Protein AF-A0ABD6E1J4-F1 (afdb_monomer)

Radius of gyration: 31.68 Å; Cα contacts (8 Å, |Δi|>4): 151; chains: 1; bounding box: 56×112×84 Å

Foldseek 3Di:
DPDPVVVVVVVVVVVVVVVVVVVVVVVVPPPPVPPPAPAPDSLLRQLLVVLVVQDPDPVVNVVVVVVSNVLSVVVVCCVVCVVPDPPDDPVVSLVVNLVVCVVSVSNVSSVVVVVVCVVVVVVVVVVVVPDDPPPPPDQPDPLLVVLLVLLVVAPADPVVNVVLNVLSVVLSVLVVVLVVLVVQQVVVVPPPDPDPDDPVCVVVRQDPVNSVVSVVVSVVSSVVSVVVSVCRRVAPAPDPLLSVLLVLLVVQPQQDPVNNVVLSVLSNVLRVLVVVLVVLVVVVVVVQVVCVVVVNRPPDDPVNVVSVVVSVVSVVVSVVSSVVSVVVSVVSVPD

Secondary structure (DSSP, 8-state):
---SHHHHHHHHHHHHHHHHHHHHHHHHHS------SSSSSHHHHHHHHHHHHH---HHHHHHHHHHHHHHHHHHHHHHHHTTT-TT--HHHHHHHHHHHHHTTT-HHHHHHHHHHHHHHHHHHHHHHTTS--------SSHHHHHHHHHHHHTT--HHHHHHHHHHHHHHHHHHHHHHHHHHHHHHHHH--------TTGGGTSPPHHHHHHHHHHHHHHHHHHHHHHHHHHH-SSSSHHHHHHHHHHHH-TTS-HHHHHHHHHHHHHHHHHHHHHHHHHHHHHHHHHHHHHTT-TT---HHHHHHHHHHHHHHHHHHHHHHHHHHHHHHTT--

Sequence (335 aa):
MEWSGSYLLILNGLLQVLIQFVFAELSAENVVIESDGPFRMSKINYVWRKAIRHIRDDSHQKRLMKELEKYDEMYRIIKTNEVKNEKLNNEQVDRKLEAVLEKYNLSGAVKAFNEKMKWRSDHDRKIQKEEPEHHSVNFSNPRSQKLWNMLTASSLSADRLRDLSNEIQKYEEKVAEYDAEIVKFNDILQSNRIEKVGESDKKSTPSSSDLKKHFAELEKSYENLYAKVKRAIEGRFQNEKVQKLWEMTMDNQRISPNELKEIEIELRHLDRQLMKLKFHEEERMASNKVLEDMGKSGVYSESMKEFEEENERLRRKMRRLEKSLTSRISVHTEL

InterPro domains:
  IPR009066 Alpha-2-macroglobulin receptor-associated protein, domain 1 [PF06400] (32-108)
  IPR010483 Alpha-2-macroglobulin RAP, C-terminal [PF06401] (190-335)
  IPR036744 RAP domain superfamily [G3DSA:1.20.81.10] (37-112)
  IPR036744 RAP domain superfamily [G3DSA:1.20.81.10] (137-235)
  IPR036744 RAP domain superfamily [G3DSA:1.20.81.10] (236-335)
  IPR036744 RAP domain superfamily [SSF47045] (37-111)
  IPR036744 RAP domain superfamily [SSF47045] (137-231)
  IPR036744 RAP domain superfamily [SSF47045] (235-333)
  IPR038003 Alpha-2-macroglobulin receptor-associated protein [PTHR16560] (34-331)

pLDDT: mean 72.04, std 14.39, range [34.06, 90.62]

Mean predicted aligned error: 21.22 Å

Nearest PDB structures (foldseek):
  8jxi-assembly1_C  TM=6.637E-01  e=8.631E-02  Rattus norvegicus
  2fcw-assembly1_A  TM=7.063E-01  e=1.343E-01  Homo sapiens

Solvent-accessible surface area (backbone atoms only — not comparable to full-atom values): 19452 Å² total; per-residue (Å²): 143,88,76,68,68,65,56,53,55,51,51,50,52,52,49,51,50,47,51,51,47,50,52,53,49,63,57,61,72,52,78,62,78,69,72,86,42,101,46,89,42,70,70,55,30,53,41,49,59,56,43,62,76,71,51,89,50,68,72,59,50,55,52,48,48,60,53,49,51,55,51,43,49,50,54,50,52,42,71,71,35,71,85,76,56,93,83,71,52,70,68,60,54,49,54,54,52,37,60,58,29,46,81,70,77,40,42,70,42,56,53,54,48,50,58,66,43,47,69,52,50,56,56,52,52,56,57,68,70,68,62,84,74,81,66,84,80,77,55,89,49,71,68,52,36,51,55,47,52,54,51,72,73,37,95,65,56,72,70,59,50,50,55,51,48,55,50,45,49,55,49,50,52,52,50,53,52,51,52,53,51,48,51,54,46,49,52,55,70,69,45,89,69,84,64,85,74,51,89,76,52,71,77,74,55,76,47,77,67,51,54,52,49,52,50,54,51,50,51,52,51,47,53,53,47,49,54,48,51,50,46,54,68,73,37,95,41,90,39,72,67,52,37,52,55,48,51,56,47,69,73,32,86,73,62,48,78,65,57,48,51,51,52,50,54,52,45,54,48,51,39,53,52,52,49,54,52,51,51,54,50,52,53,49,52,51,52,49,50,54,31,47,76,67,73,45,67,83,75,71,52,72,70,56,52,54,52,49,53,51,52,52,52,49,52,53,52,50,55,50,52,51,51,52,50,52,52,56,51,45,63,60,67,77,117

Organism: NCBI:txid75299

Structure (mmCIF, N/CA/C/O backbone):
data_AF-A0ABD6E1J4-F1
#
_entry.id   AF-A0ABD6E1J4-F1
#
loop_
_atom_site.group_PDB
_atom_site.id
_atom_site.type_symbol
_atom_site.label_atom_id
_atom_site.label_alt_id
_atom_site.label_comp_id
_atom_site.label_asym_id
_atom_site.label_entity_id
_atom_site.label_seq_id
_atom_site.pdbx_PDB_ins_code
_atom_site.Cartn_x
_atom_site.Cartn_y
_atom_site.Cartn_z
_atom_site.occupancy
_atom_site.B_iso_or_equiv
_atom_site.auth_seq_id
_atom_site.auth_comp_id
_atom_site.auth_asym_id
_atom_site.auth_atom_id
_atom_site.pdbx_PDB_model_num
ATOM 1 N N . MET A 1 1 ? 13.687 66.585 -15.494 1.00 49.97 1 MET A N 1
ATOM 2 C CA . MET A 1 1 ? 12.888 65.379 -15.191 1.00 49.97 1 MET A CA 1
ATOM 3 C C . MET A 1 1 ? 12.717 64.584 -16.482 1.00 49.97 1 MET A C 1
ATOM 5 O O . MET A 1 1 ? 11.672 64.687 -17.093 1.00 49.97 1 MET A O 1
ATOM 9 N N . GLU A 1 2 ? 13.729 63.841 -16.939 1.00 50.91 2 GLU A N 1
ATOM 10 C CA . GLU A 1 2 ? 13.626 63.048 -18.185 1.00 50.91 2 GLU A CA 1
ATOM 11 C C . GLU A 1 2 ? 14.506 61.790 -18.121 1.00 50.91 2 GLU A C 1
ATOM 13 O O . GLU A 1 2 ? 15.411 61.596 -18.919 1.00 50.91 2 GLU A O 1
ATOM 18 N N . TRP A 1 3 ? 14.276 60.930 -17.127 1.00 48.19 3 TRP A N 1
ATOM 19 C CA . TRP A 1 3 ? 14.959 59.627 -17.050 1.00 48.19 3 TRP A CA 1
ATOM 20 C C . TRP A 1 3 ? 14.000 58.472 -16.739 1.00 48.19 3 TRP A C 1
ATOM 22 O O . TRP A 1 3 ? 14.440 57.424 -16.294 1.00 48.19 3 TRP A O 1
ATOM 32 N N . SER A 1 4 ? 12.690 58.627 -16.955 1.00 58.00 4 SER A N 1
ATOM 33 C CA . SER A 1 4 ? 11.708 57.559 -16.686 1.00 58.00 4 SER A CA 1
ATOM 34 C C . SER A 1 4 ? 11.335 56.726 -17.921 1.00 58.00 4 SER A C 1
ATOM 36 O O . SER A 1 4 ? 10.944 55.572 -17.772 1.00 58.00 4 SER A O 1
ATOM 38 N N . GLY A 1 5 ? 11.492 57.258 -19.140 1.00 53.97 5 GLY A N 1
ATOM 39 C CA . GLY A 1 5 ? 11.086 56.566 -20.375 1.00 53.97 5 GLY A CA 1
ATOM 40 C C . GLY A 1 5 ? 12.006 55.410 -20.783 1.00 53.97 5 GLY A C 1
ATOM 41 O O . GLY A 1 5 ? 11.534 54.346 -21.178 1.00 53.97 5 GLY A O 1
ATOM 42 N N . SER A 1 6 ? 13.322 55.580 -20.633 1.00 56.88 6 SER A N 1
ATOM 43 C CA . SER A 1 6 ? 14.309 54.599 -21.107 1.00 56.88 6 SER A CA 1
ATOM 44 C C . SER A 1 6 ? 14.326 53.317 -20.270 1.00 56.88 6 SER A C 1
ATOM 46 O O . SER A 1 6 ? 14.489 52.229 -20.815 1.00 56.88 6 SER A O 1
ATOM 48 N N . TYR A 1 7 ? 14.089 53.417 -18.958 1.00 58.28 7 TYR A N 1
ATOM 49 C CA . TYR A 1 7 ? 14.054 52.246 -18.075 1.00 58.28 7 TYR A CA 1
ATOM 50 C C . TYR A 1 7 ? 12.824 51.372 -18.315 1.00 58.28 7 TYR A C 1
ATOM 52 O O . TYR A 1 7 ? 12.933 50.152 -18.243 1.00 58.28 7 TYR A O 1
ATOM 60 N N . LEU A 1 8 ? 11.681 51.968 -18.669 1.00 57.53 8 LEU A N 1
ATOM 61 C CA . LEU A 1 8 ? 10.466 51.213 -18.985 1.00 57.53 8 LEU A CA 1
ATOM 62 C C . LEU A 1 8 ? 10.601 50.416 -20.288 1.00 57.53 8 LEU A C 1
ATOM 64 O O . LEU A 1 8 ? 10.100 49.298 -20.363 1.00 57.53 8 LEU A O 1
ATOM 68 N N . LEU A 1 9 ? 11.326 50.936 -21.283 1.00 57.88 9 LEU A N 1
ATOM 69 C CA . LEU A 1 9 ? 11.600 50.206 -22.527 1.00 57.88 9 LEU A CA 1
ATOM 70 C C . LEU A 1 9 ? 12.563 49.032 -22.309 1.00 57.88 9 LEU A C 1
ATOM 72 O O . LEU A 1 9 ? 12.353 47.957 -22.868 1.00 57.88 9 LEU A O 1
ATOM 76 N N . ILE A 1 10 ? 13.574 49.206 -21.453 1.00 67.06 10 ILE A N 1
ATOM 77 C CA . ILE A 1 10 ? 14.524 48.138 -21.108 1.00 67.06 10 ILE A CA 1
ATOM 78 C C . ILE A 1 10 ? 13.833 47.046 -20.277 1.00 67.06 10 ILE A C 1
ATOM 80 O O . ILE A 1 10 ? 14.030 45.861 -20.538 1.00 67.06 10 ILE A O 1
ATOM 84 N N . LEU A 1 11 ? 12.970 47.426 -19.328 1.00 65.00 11 LEU A N 1
ATOM 85 C CA . LEU A 1 11 ? 12.180 46.481 -18.534 1.00 65.00 11 LEU A CA 1
ATOM 86 C C . LEU A 1 11 ? 11.169 45.706 -19.385 1.00 65.00 11 LEU A C 1
ATOM 88 O O . LEU A 1 11 ? 11.047 44.501 -19.196 1.00 65.00 11 LEU A O 1
ATOM 92 N N . ASN A 1 12 ? 10.502 46.347 -20.352 1.00 67.94 12 ASN A N 1
ATOM 93 C CA . ASN A 1 12 ? 9.604 45.635 -21.268 1.00 67.94 12 ASN A CA 1
ATOM 94 C C . ASN A 1 12 ? 10.367 44.680 -22.193 1.00 67.94 12 ASN A C 1
ATOM 96 O O . ASN A 1 12 ? 9.925 43.554 -22.398 1.00 67.94 12 ASN A O 1
ATOM 100 N N . GLY A 1 13 ? 11.538 45.085 -22.695 1.00 69.81 13 GLY A N 1
ATOM 101 C CA . GLY A 1 13 ? 12.399 44.207 -23.489 1.00 69.81 13 GLY A CA 1
ATOM 102 C C . GLY A 1 13 ? 12.862 42.978 -22.702 1.00 69.81 13 GLY A C 1
ATOM 103 O O . GLY A 1 13 ? 12.779 41.859 -23.202 1.00 69.81 13 GLY A O 1
ATOM 104 N N . LEU A 1 14 ? 13.271 43.164 -21.443 1.00 67.44 14 LEU A N 1
ATOM 105 C CA . LEU A 1 14 ? 13.666 42.065 -20.557 1.00 67.44 14 LEU A CA 1
ATOM 106 C C . LEU A 1 14 ? 12.486 41.170 -20.172 1.00 67.44 14 LEU A C 1
ATOM 108 O O . LEU A 1 14 ? 12.647 39.954 -20.133 1.00 67.44 14 LEU A O 1
ATOM 112 N N . LEU A 1 15 ? 11.297 41.738 -19.951 1.00 67.62 15 LEU A N 1
ATOM 113 C CA . LEU A 1 15 ? 10.086 40.962 -19.688 1.00 67.62 15 LEU A CA 1
ATOM 114 C C . LEU A 1 15 ? 9.693 40.124 -20.910 1.00 67.62 15 LEU A C 1
ATOM 116 O O . LEU A 1 15 ? 9.293 38.978 -20.766 1.00 67.62 15 LEU A O 1
ATOM 120 N N . GLN A 1 16 ? 9.851 40.661 -22.119 1.00 67.06 16 GLN A N 1
ATOM 121 C CA . GLN A 1 16 ? 9.502 39.964 -23.354 1.00 67.06 16 GLN A CA 1
ATOM 122 C C . GLN A 1 16 ? 10.509 38.858 -23.699 1.00 67.06 16 GLN A C 1
ATOM 124 O O . GLN A 1 16 ? 10.103 37.786 -24.144 1.00 67.06 16 GLN A O 1
ATOM 129 N N . VAL A 1 17 ? 11.797 39.068 -23.403 1.00 68.31 17 VAL A N 1
ATOM 130 C CA . VAL A 1 17 ? 12.827 38.018 -23.471 1.00 68.31 17 VAL A CA 1
ATOM 131 C C . VAL A 1 17 ? 12.588 36.953 -22.404 1.00 68.31 17 VAL A C 1
ATOM 133 O O . VAL A 1 17 ? 12.670 35.775 -22.722 1.00 68.31 17 VAL A O 1
ATOM 136 N N . LEU A 1 18 ? 12.216 37.328 -21.175 1.00 61.81 18 LEU A N 1
ATOM 137 C CA . LEU A 1 18 ? 11.863 36.371 -20.123 1.00 61.81 18 LEU A CA 1
ATOM 138 C C . LEU A 1 18 ? 10.594 35.590 -20.463 1.00 61.81 18 LEU A C 1
ATOM 140 O O . LEU A 1 18 ? 10.559 34.394 -20.229 1.00 61.81 18 LEU A O 1
ATOM 144 N N . ILE A 1 19 ? 9.582 36.209 -21.072 1.00 66.50 19 ILE A N 1
ATOM 145 C CA . ILE A 1 19 ? 8.383 35.500 -21.532 1.00 66.50 19 ILE A CA 1
ATOM 146 C C . ILE A 1 19 ? 8.733 34.546 -22.678 1.00 66.50 19 ILE A C 1
ATOM 148 O O . ILE A 1 19 ? 8.236 33.427 -22.676 1.00 66.50 19 ILE A O 1
ATOM 152 N N . GLN A 1 20 ? 9.608 34.929 -23.617 1.00 55.44 20 GLN A N 1
ATOM 153 C CA . GLN A 1 20 ? 10.090 34.022 -24.669 1.00 55.44 20 GLN A CA 1
ATOM 154 C C . GLN A 1 20 ? 10.967 32.891 -24.119 1.00 55.44 20 GLN A C 1
ATOM 156 O O . GLN A 1 20 ? 10.859 31.766 -24.597 1.00 55.44 20 GLN A O 1
ATOM 161 N N . PHE A 1 21 ? 11.789 33.164 -23.105 1.00 50.22 21 PHE A N 1
ATOM 162 C CA . PHE A 1 21 ? 12.632 32.168 -22.449 1.00 50.22 21 PHE A CA 1
ATOM 163 C C . PHE A 1 21 ? 11.782 31.198 -21.624 1.00 50.22 21 PHE A C 1
ATOM 165 O O . PHE A 1 21 ? 11.916 29.997 -21.782 1.00 50.22 21 PHE A O 1
ATOM 172 N N . VAL A 1 22 ? 10.802 31.699 -20.868 1.00 55.53 22 VAL A N 1
ATOM 173 C CA . VAL A 1 22 ? 9.833 30.890 -20.116 1.00 55.53 22 VAL A CA 1
ATOM 174 C C . VAL A 1 22 ? 8.918 30.103 -21.061 1.00 55.53 22 VAL A C 1
ATOM 176 O O . VAL A 1 22 ? 8.622 28.954 -20.765 1.00 55.53 22 VAL A O 1
ATOM 179 N N . PHE A 1 23 ? 8.521 30.637 -22.226 1.00 49.53 23 PHE A N 1
ATOM 180 C CA . PHE A 1 23 ? 7.807 29.850 -23.246 1.00 49.53 23 PHE A CA 1
ATOM 181 C C . PHE A 1 23 ? 8.698 28.772 -23.880 1.00 49.53 23 PHE A C 1
ATOM 183 O O . PHE A 1 23 ? 8.217 27.669 -24.129 1.00 49.53 23 PHE A O 1
ATOM 190 N N . ALA A 1 24 ? 9.983 29.057 -24.112 1.00 42.22 24 ALA A N 1
ATOM 191 C CA . ALA A 1 24 ? 10.947 28.075 -24.606 1.00 42.22 24 ALA A CA 1
ATOM 192 C C . ALA A 1 24 ? 11.243 26.985 -23.557 1.00 42.22 24 ALA A C 1
ATOM 194 O O . ALA A 1 24 ? 11.374 25.815 -23.908 1.00 42.22 24 ALA A O 1
ATOM 195 N N . GLU A 1 25 ? 11.255 27.331 -22.271 1.00 40.84 25 GLU A N 1
ATOM 196 C CA . GLU A 1 25 ? 11.587 26.426 -21.167 1.00 40.84 25 GLU A CA 1
ATOM 197 C C . GLU A 1 25 ? 10.365 25.605 -20.701 1.00 40.84 25 GLU A C 1
ATOM 199 O O . GLU A 1 25 ? 10.483 24.398 -20.505 1.00 40.84 25 GLU A O 1
ATOM 204 N N . LEU A 1 26 ? 9.146 26.171 -20.713 1.00 40.31 26 LEU A N 1
ATOM 205 C CA . LEU A 1 26 ? 7.895 25.397 -20.577 1.00 40.31 26 LEU A CA 1
ATOM 206 C C . LEU A 1 26 ? 7.591 24.516 -21.799 1.00 40.31 26 LEU A C 1
ATOM 208 O O . LEU A 1 26 ? 6.869 23.524 -21.670 1.00 40.31 26 LEU A O 1
ATOM 212 N N . SER A 1 27 ? 8.147 24.832 -22.974 1.00 39.41 27 SER A N 1
ATOM 213 C CA . SER A 1 27 ? 8.119 23.918 -24.125 1.00 39.41 27 SER A CA 1
ATOM 214 C C . SER A 1 27 ? 9.153 22.790 -24.022 1.00 39.41 27 SER A C 1
ATOM 216 O O . SER A 1 27 ? 9.003 21.773 -24.693 1.00 39.41 27 SER A O 1
ATOM 218 N N . ALA A 1 28 ? 10.165 22.932 -23.156 1.00 41.62 28 ALA A N 1
ATOM 219 C CA . ALA A 1 28 ? 11.250 21.965 -23.005 1.00 41.62 28 ALA A CA 1
ATOM 220 C C . ALA A 1 28 ? 10.981 20.881 -21.943 1.00 41.62 28 ALA A C 1
ATOM 222 O O . ALA A 1 28 ? 11.621 19.830 -21.986 1.00 41.62 28 ALA A O 1
ATOM 223 N N . GLU A 1 29 ? 10.025 21.085 -21.027 1.00 37.25 29 GLU A N 1
ATOM 224 C CA . GLU A 1 29 ? 9.756 20.136 -19.929 1.00 37.25 29 GLU A CA 1
ATOM 225 C C . GLU A 1 29 ? 8.468 19.311 -20.087 1.00 37.25 29 GLU A C 1
ATOM 227 O O . GLU A 1 29 ? 8.276 18.294 -19.420 1.00 37.25 29 GLU A O 1
ATOM 232 N N . ASN A 1 30 ? 7.655 19.618 -21.098 1.00 34.06 30 ASN A N 1
ATOM 233 C CA . ASN A 1 30 ? 6.893 18.569 -21.753 1.00 34.06 30 ASN A CA 1
ATOM 234 C C . ASN A 1 30 ? 7.813 17.936 -22.792 1.00 34.06 30 ASN A C 1
ATOM 236 O O . ASN A 1 30 ? 7.932 18.448 -23.902 1.00 34.06 30 ASN A O 1
ATOM 240 N N . VAL A 1 31 ? 8.394 16.770 -22.500 1.00 40.41 31 VAL A N 1
ATOM 241 C CA . VAL A 1 31 ? 8.826 15.875 -23.585 1.00 40.41 31 VAL A CA 1
ATOM 242 C C . VAL A 1 31 ? 7.560 15.296 -24.221 1.00 40.41 31 VAL A C 1
ATOM 244 O O . VAL A 1 31 ? 7.253 14.105 -24.133 1.00 40.41 31 VAL A O 1
ATOM 247 N N . VAL A 1 32 ? 6.817 16.176 -24.896 1.00 39.00 32 VAL A N 1
ATOM 248 C CA . VAL A 1 32 ? 6.164 15.846 -26.145 1.00 39.00 32 VAL A CA 1
ATOM 249 C C . VAL A 1 32 ? 7.274 15.166 -26.931 1.00 39.00 32 VAL A C 1
ATOM 251 O O . VAL A 1 32 ? 8.306 15.761 -27.239 1.00 39.00 32 VAL A O 1
ATOM 254 N N . ILE A 1 33 ? 7.127 13.871 -27.201 1.00 43.75 33 ILE A N 1
ATOM 255 C CA . ILE A 1 33 ? 7.793 13.330 -28.376 1.00 43.75 33 ILE A CA 1
ATOM 256 C C . ILE A 1 33 ? 7.128 14.115 -29.493 1.00 43.75 33 ILE A C 1
ATOM 258 O O . ILE A 1 33 ? 6.049 13.719 -29.931 1.00 43.75 33 ILE A O 1
ATOM 262 N N . GLU A 1 34 ? 7.690 15.276 -29.840 1.00 41.16 34 GLU A N 1
ATOM 263 C CA . GLU A 1 34 ? 7.249 16.042 -30.986 1.00 41.16 34 GLU A CA 1
ATOM 264 C C . GLU A 1 34 ? 7.116 15.018 -32.100 1.00 41.16 34 GLU A C 1
ATOM 266 O O . GLU A 1 34 ? 8.049 14.265 -32.418 1.00 41.16 34 GLU A O 1
ATOM 271 N N . SER A 1 35 ? 5.896 14.910 -32.612 1.00 47.84 35 SER A N 1
ATOM 272 C CA . SER A 1 35 ? 5.546 14.085 -33.755 1.00 47.84 35 SER A CA 1
ATOM 273 C C . SER A 1 35 ? 6.144 14.689 -35.024 1.00 47.84 35 SER A C 1
ATOM 275 O O . SER A 1 35 ? 5.487 14.718 -36.058 1.00 47.84 35 SER A O 1
ATOM 277 N N . ASP A 1 36 ? 7.360 15.224 -34.938 1.00 51.06 36 ASP A N 1
ATOM 278 C CA . ASP A 1 36 ? 8.034 15.936 -36.005 1.00 51.06 36 ASP A CA 1
ATOM 279 C C . ASP A 1 36 ? 8.772 14.914 -36.870 1.00 51.06 36 ASP A C 1
ATOM 281 O O . ASP A 1 36 ? 9.994 14.750 -36.892 1.00 51.06 36 ASP A O 1
ATOM 285 N N . GLY A 1 37 ? 7.948 14.077 -37.485 1.00 60.38 37 GLY A N 1
ATOM 286 C CA . GLY A 1 37 ? 8.325 13.062 -38.438 1.00 60.38 37 GLY A CA 1
ATOM 287 C C . GLY A 1 37 ? 7.138 12.800 -39.362 1.00 60.38 37 GLY A C 1
ATOM 288 O O . GLY A 1 37 ? 5.995 13.064 -38.994 1.00 60.38 37 GLY A O 1
ATOM 289 N N . PRO A 1 38 ? 7.380 12.288 -40.575 1.00 76.31 38 PRO A N 1
ATOM 290 C CA . PRO A 1 38 ? 6.348 12.173 -41.603 1.00 76.31 38 PRO A CA 1
ATOM 291 C C . PRO A 1 38 ? 5.256 11.134 -41.286 1.00 76.31 38 PRO A C 1
ATOM 293 O O . PRO A 1 38 ? 4.300 11.011 -42.047 1.00 76.31 38 PRO A O 1
ATOM 296 N N . PHE A 1 39 ? 5.373 10.390 -40.180 1.00 82.25 39 PHE A N 1
ATOM 297 C CA . PHE A 1 39 ? 4.463 9.310 -39.800 1.00 82.25 39 PHE A CA 1
ATOM 298 C C . PHE A 1 39 ? 3.616 9.666 -38.578 1.00 82.25 39 PHE A C 1
ATOM 300 O O . PHE A 1 39 ? 4.014 10.468 -37.731 1.00 82.25 39 PHE A O 1
ATOM 307 N N . ARG A 1 40 ? 2.443 9.038 -38.442 1.00 79.31 40 ARG A N 1
ATOM 308 C CA . ARG A 1 40 ? 1.548 9.286 -37.298 1.00 79.31 40 ARG A CA 1
ATOM 309 C C . ARG A 1 40 ? 1.964 8.507 -36.053 1.00 79.31 40 ARG A C 1
ATOM 311 O O . ARG A 1 40 ? 1.711 8.954 -34.936 1.00 79.31 40 ARG A O 1
ATOM 318 N N . MET A 1 41 ? 2.604 7.352 -36.216 1.00 77.31 41 MET A N 1
ATOM 319 C CA . MET A 1 41 ? 3.063 6.527 -35.108 1.00 77.31 41 MET A CA 1
ATOM 320 C C . MET A 1 41 ? 4.457 6.960 -34.638 1.00 77.31 41 MET A C 1
ATOM 322 O O . MET A 1 41 ? 5.433 6.957 -35.394 1.00 77.31 41 MET A O 1
ATOM 326 N N . SER A 1 42 ? 4.588 7.236 -33.339 1.00 75.75 42 SER A N 1
ATOM 327 C CA . SER A 1 42 ? 5.866 7.614 -32.710 1.00 75.75 42 SER A CA 1
ATOM 328 C C . SER A 1 42 ? 6.965 6.556 -32.903 1.00 75.75 42 SER A C 1
ATOM 330 O O . SER A 1 42 ? 8.141 6.899 -33.056 1.00 75.75 42 SER A O 1
ATOM 332 N N . LYS A 1 43 ? 6.575 5.275 -32.977 1.00 76.75 43 LYS A N 1
ATOM 333 C CA . LYS A 1 43 ? 7.439 4.129 -33.306 1.00 76.75 43 LYS A CA 1
ATOM 334 C C . LYS A 1 43 ? 8.098 4.262 -34.671 1.00 76.75 43 LYS A C 1
ATOM 336 O O . LYS A 1 43 ? 9.315 4.126 -34.786 1.00 76.75 43 LYS A O 1
ATOM 341 N N . ILE A 1 44 ? 7.306 4.563 -35.693 1.00 81.75 44 ILE A N 1
ATOM 342 C CA . ILE A 1 44 ? 7.784 4.667 -37.070 1.00 81.75 44 ILE A CA 1
ATOM 343 C C . ILE A 1 44 ? 8.652 5.919 -37.235 1.00 81.75 44 ILE A C 1
ATOM 345 O O . ILE A 1 44 ? 9.727 5.841 -37.824 1.00 81.75 44 ILE A O 1
ATOM 349 N N . ASN A 1 45 ? 8.285 7.032 -36.592 1.00 81.94 45 ASN A N 1
ATOM 350 C CA . ASN A 1 45 ? 9.115 8.242 -36.558 1.00 81.94 45 ASN A CA 1
ATOM 351 C C . ASN A 1 45 ? 10.480 8.026 -35.887 1.00 81.94 45 ASN A C 1
ATOM 353 O O . ASN A 1 45 ? 11.485 8.604 -36.306 1.00 81.94 45 ASN A O 1
ATOM 357 N N . TYR A 1 46 ? 10.556 7.199 -34.841 1.00 81.62 46 TYR A N 1
ATOM 358 C CA . TYR A 1 46 ? 11.836 6.849 -34.221 1.00 81.62 46 TYR A CA 1
ATOM 359 C C . TYR A 1 46 ? 12.728 6.041 -35.175 1.00 81.62 46 TYR A C 1
ATOM 361 O O . TYR A 1 46 ? 13.908 6.361 -35.339 1.00 81.62 46 TYR A O 1
ATOM 369 N N . VAL A 1 47 ? 12.154 5.036 -35.841 1.00 80.62 47 VAL A N 1
ATOM 370 C CA . VAL A 1 47 ? 12.862 4.217 -36.834 1.00 80.62 47 VAL A CA 1
ATOM 371 C C . VAL A 1 47 ? 13.337 5.074 -38.008 1.00 80.62 47 VAL A C 1
ATOM 373 O O . VAL A 1 47 ? 14.505 4.994 -38.379 1.00 80.62 47 VAL A O 1
ATOM 376 N N . TRP A 1 48 ? 12.478 5.946 -38.539 1.00 82.44 48 TRP A N 1
ATOM 377 C CA . TRP A 1 48 ? 12.787 6.838 -39.657 1.00 82.44 48 TRP A CA 1
ATOM 378 C C . TRP A 1 48 ? 13.946 7.793 -39.361 1.00 82.44 48 TRP A C 1
ATOM 380 O O . TRP A 1 48 ? 14.892 7.888 -40.142 1.00 82.44 48 TRP A O 1
ATOM 390 N N . ARG A 1 49 ? 13.946 8.442 -38.190 1.00 81.31 49 ARG A N 1
ATOM 391 C CA . ARG A 1 49 ? 15.048 9.332 -37.783 1.00 81.31 49 ARG A CA 1
ATOM 392 C C . ARG A 1 49 ? 16.375 8.594 -37.665 1.00 81.31 49 ARG A C 1
ATOM 394 O O . ARG A 1 49 ? 17.418 9.135 -38.028 1.00 81.31 49 ARG A O 1
ATOM 401 N N . LYS A 1 50 ? 16.351 7.359 -37.161 1.00 78.88 50 LYS A N 1
ATOM 402 C CA . LYS A 1 50 ? 17.552 6.523 -37.090 1.00 78.88 50 LYS A CA 1
ATOM 403 C C . LYS A 1 50 ? 17.992 6.093 -38.492 1.00 78.88 50 LYS A C 1
ATOM 405 O O . LYS A 1 50 ? 19.181 6.127 -38.781 1.00 78.88 50 LYS A O 1
ATOM 410 N N . ALA A 1 51 ? 17.050 5.797 -39.382 1.00 77.62 51 ALA A N 1
ATOM 411 C CA . ALA A 1 51 ? 17.325 5.419 -40.761 1.00 77.62 51 ALA A CA 1
ATOM 412 C C . ALA A 1 51 ? 17.994 6.525 -41.585 1.00 77.62 51 ALA A C 1
ATOM 414 O O . ALA A 1 51 ? 19.016 6.261 -42.213 1.00 77.62 51 ALA A O 1
ATOM 415 N N . ILE A 1 52 ? 17.489 7.763 -41.534 1.00 78.94 52 ILE A N 1
ATOM 416 C CA . ILE A 1 52 ? 18.073 8.902 -42.269 1.00 78.94 52 ILE A CA 1
ATOM 417 C C . ILE A 1 52 ? 19.528 9.159 -41.850 1.00 78.94 52 ILE A C 1
ATOM 419 O O . ILE A 1 52 ? 20.357 9.544 -42.668 1.00 78.94 52 ILE A O 1
ATOM 423 N N . ARG A 1 53 ? 19.873 8.905 -40.581 1.00 77.50 53 ARG A N 1
ATOM 424 C CA . ARG A 1 53 ? 21.253 9.055 -40.091 1.00 77.50 53 ARG A CA 1
ATOM 425 C C . ARG A 1 53 ? 22.216 8.015 -40.671 1.00 77.50 53 ARG A C 1
ATOM 427 O O . ARG A 1 53 ? 23.416 8.273 -40.715 1.00 77.50 53 ARG A O 1
ATOM 434 N N . HIS A 1 54 ? 21.712 6.855 -41.091 1.00 69.81 54 HIS A N 1
ATOM 435 C CA . HIS A 1 54 ? 22.527 5.737 -41.576 1.00 69.81 54 HIS A CA 1
ATOM 436 C C . HIS A 1 54 ? 22.492 5.576 -43.102 1.00 69.81 54 HIS A C 1
ATOM 438 O O . HIS A 1 54 ? 23.500 5.200 -43.697 1.00 69.81 54 HIS A O 1
ATOM 444 N N . ILE A 1 55 ? 21.371 5.888 -43.751 1.00 76.88 55 ILE A N 1
ATOM 445 C CA . ILE A 1 55 ? 21.198 5.761 -45.199 1.00 76.88 55 ILE A CA 1
ATOM 446 C C . ILE A 1 55 ? 21.543 7.099 -45.850 1.00 76.88 55 ILE A C 1
ATOM 448 O O . ILE A 1 55 ? 20.816 8.071 -45.680 1.00 76.88 55 ILE A O 1
ATOM 452 N N . ARG A 1 56 ? 22.635 7.149 -46.619 1.00 71.19 56 ARG A N 1
ATOM 453 C CA . ARG A 1 56 ? 23.069 8.360 -47.346 1.00 71.19 56 ARG A CA 1
ATOM 454 C C . ARG A 1 56 ? 22.484 8.482 -48.760 1.00 71.19 56 ARG A C 1
ATOM 456 O O . ARG A 1 56 ? 22.593 9.543 -49.360 1.00 71.19 56 ARG A O 1
ATOM 463 N N . ASP A 1 57 ? 21.883 7.414 -49.286 1.00 80.12 57 ASP A N 1
ATOM 464 C CA . ASP A 1 57 ? 21.300 7.371 -50.633 1.00 80.12 57 ASP A CA 1
ATOM 465 C C . ASP A 1 57 ? 19.803 7.738 -50.619 1.00 80.12 57 ASP A C 1
ATOM 467 O O . ASP A 1 57 ? 18.984 7.043 -50.012 1.00 80.12 57 ASP A O 1
ATOM 471 N N . ASP A 1 58 ? 19.449 8.811 -51.333 1.00 75.50 58 ASP A N 1
ATOM 472 C CA . ASP A 1 58 ? 18.091 9.357 -51.469 1.00 75.50 58 ASP A CA 1
ATOM 473 C C . ASP A 1 58 ? 17.092 8.347 -52.075 1.00 75.50 58 ASP A C 1
ATOM 475 O O . ASP A 1 58 ? 15.920 8.297 -51.691 1.00 75.50 58 ASP A O 1
ATOM 479 N N . SER A 1 59 ? 17.546 7.459 -52.966 1.00 75.88 59 SER A N 1
ATOM 480 C CA . SER A 1 59 ? 16.689 6.418 -53.557 1.00 75.88 59 SER A CA 1
ATOM 481 C C . SER A 1 59 ? 16.292 5.356 -52.527 1.00 75.88 59 SER A C 1
ATOM 483 O O . SER A 1 59 ? 15.136 4.920 -52.467 1.00 75.88 59 SER A O 1
ATOM 485 N N . HIS A 1 60 ? 17.233 4.981 -51.657 1.00 75.75 60 HIS A N 1
ATOM 486 C CA . HIS A 1 60 ? 16.994 4.043 -50.561 1.00 75.75 60 HIS A CA 1
ATOM 487 C C . HIS A 1 60 ? 16.138 4.671 -49.457 1.00 75.75 60 HIS A C 1
ATOM 489 O O . HIS A 1 60 ? 15.254 4.000 -48.926 1.00 75.75 60 HIS A O 1
ATOM 495 N N . GLN A 1 61 ? 16.317 5.966 -49.173 1.00 80.00 61 GLN A N 1
ATOM 496 C CA . GLN A 1 61 ? 15.450 6.705 -48.250 1.00 80.00 61 GLN A CA 1
ATOM 497 C C . GLN A 1 61 ? 13.996 6.738 -48.741 1.00 80.00 61 GLN A C 1
ATOM 499 O O . GLN A 1 61 ? 13.086 6.411 -47.980 1.00 80.00 61 GLN A O 1
ATOM 504 N N . LYS A 1 62 ? 13.757 7.046 -50.023 1.00 80.44 62 LYS A N 1
ATOM 505 C CA . LYS A 1 62 ? 12.402 7.079 -50.609 1.00 80.44 62 LYS A CA 1
ATOM 506 C C . LYS A 1 62 ? 11.716 5.711 -50.616 1.00 80.44 62 LYS A C 1
ATOM 508 O O . LYS A 1 62 ? 10.507 5.631 -50.394 1.00 80.44 62 LYS A O 1
ATOM 513 N N . ARG A 1 63 ? 12.461 4.628 -50.866 1.00 81.81 63 ARG A N 1
ATOM 514 C CA . ARG A 1 63 ? 11.930 3.252 -50.794 1.00 81.81 63 ARG A CA 1
ATOM 515 C C . ARG A 1 63 ? 11.567 2.866 -49.366 1.00 81.81 63 ARG A C 1
ATOM 517 O O . ARG A 1 63 ? 10.455 2.393 -49.143 1.00 81.81 63 ARG A O 1
ATOM 524 N N . LEU A 1 64 ? 12.453 3.148 -48.413 1.00 82.44 64 LEU A N 1
ATOM 525 C CA . LEU A 1 64 ? 12.197 2.892 -47.002 1.00 82.44 64 LEU A CA 1
ATOM 526 C C . LEU A 1 64 ? 11.002 3.705 -46.488 1.00 82.44 64 LEU A C 1
ATOM 528 O O . LEU A 1 64 ? 10.190 3.173 -45.742 1.00 82.44 64 LEU A O 1
ATOM 532 N N . MET A 1 65 ? 10.848 4.959 -46.924 1.00 82.38 65 MET A N 1
ATOM 533 C CA . MET A 1 65 ? 9.705 5.794 -46.547 1.00 82.38 65 MET A CA 1
ATOM 534 C C . MET A 1 65 ? 8.381 5.133 -46.950 1.00 82.38 65 MET A C 1
ATOM 536 O O . MET A 1 65 ? 7.519 4.930 -46.101 1.00 82.38 65 MET A O 1
ATOM 540 N N . LYS A 1 66 ? 8.266 4.675 -48.205 1.00 84.31 66 LYS A N 1
ATOM 541 C CA . LYS A 1 66 ? 7.080 3.948 -48.699 1.00 84.31 66 LYS A CA 1
ATOM 542 C C . LYS A 1 66 ? 6.832 2.624 -47.976 1.00 84.31 66 LYS A C 1
ATOM 544 O O . LYS A 1 66 ? 5.689 2.188 -47.857 1.00 84.31 66 LYS A O 1
ATOM 549 N N . GLU A 1 67 ? 7.885 1.936 -47.543 1.00 83.56 67 GLU A N 1
ATOM 550 C CA . GLU A 1 67 ? 7.748 0.709 -46.756 1.00 83.56 67 GLU A CA 1
ATOM 551 C C . GLU A 1 67 ? 7.249 1.022 -45.341 1.00 83.56 67 GLU A C 1
ATOM 553 O O . GLU A 1 67 ? 6.303 0.385 -44.883 1.00 83.56 67 GLU A O 1
ATOM 558 N N . LEU A 1 68 ? 7.802 2.045 -44.688 1.00 85.38 68 LEU A N 1
ATOM 559 C CA . LEU A 1 68 ? 7.392 2.501 -43.359 1.00 85.38 68 LEU A CA 1
ATOM 560 C C . LEU A 1 68 ? 5.961 3.060 -43.328 1.00 85.38 68 LEU A C 1
ATOM 562 O O . LEU A 1 68 ? 5.265 2.820 -42.345 1.00 85.38 68 LEU A O 1
ATOM 566 N N . GLU A 1 69 ? 5.480 3.700 -44.401 1.00 85.62 69 GLU A N 1
ATOM 567 C CA . GLU A 1 69 ? 4.082 4.160 -44.528 1.00 85.62 69 GLU A CA 1
ATOM 568 C C . GLU A 1 69 ? 3.092 2.992 -44.409 1.00 85.62 69 GLU A C 1
ATOM 570 O O . GLU A 1 69 ? 2.065 3.098 -43.739 1.00 85.62 69 GLU A O 1
ATOM 575 N N . LYS A 1 70 ? 3.424 1.834 -44.997 1.00 85.06 70 LYS A N 1
ATOM 576 C CA . LYS A 1 70 ? 2.588 0.627 -44.898 1.00 85.06 70 LYS A CA 1
ATOM 577 C C . LYS A 1 70 ? 2.518 0.107 -43.465 1.00 85.06 70 LYS A C 1
ATOM 579 O O . LYS A 1 70 ? 1.468 -0.371 -43.042 1.00 85.06 70 LYS A O 1
ATOM 584 N N . TYR A 1 71 ? 3.622 0.178 -42.723 1.00 83.50 71 TYR A N 1
ATOM 585 C CA . TYR A 1 71 ? 3.651 -0.235 -41.320 1.00 83.50 71 TYR A CA 1
ATOM 586 C C . TYR A 1 71 ? 2.950 0.772 -40.407 1.00 83.50 71 TYR A C 1
ATOM 588 O O . TYR A 1 71 ? 2.229 0.341 -39.512 1.00 83.50 71 TYR A O 1
ATOM 596 N N . ASP A 1 72 ? 3.083 2.077 -40.661 1.00 84.12 72 ASP A N 1
ATOM 597 C CA . ASP A 1 72 ? 2.328 3.126 -39.961 1.00 84.12 72 ASP A CA 1
ATOM 598 C C . ASP A 1 72 ? 0.814 2.891 -40.078 1.00 84.12 72 ASP A C 1
ATOM 600 O O . ASP A 1 72 ? 0.099 2.893 -39.074 1.00 84.12 72 ASP A O 1
ATOM 604 N N . GLU A 1 73 ? 0.344 2.563 -41.286 1.00 83.12 73 GLU A N 1
ATOM 605 C CA . GLU A 1 73 ? -1.050 2.197 -41.537 1.00 83.12 73 GLU A CA 1
ATOM 606 C C . GLU A 1 73 ? -1.456 0.907 -40.811 1.00 83.12 73 GLU A C 1
ATOM 608 O O . GLU A 1 73 ? -2.502 0.866 -40.166 1.00 83.12 73 GLU A O 1
ATOM 613 N N . MET A 1 74 ? -0.623 -0.139 -40.853 1.00 79.50 74 MET A N 1
ATOM 614 C CA . MET A 1 74 ? -0.903 -1.405 -40.161 1.00 79.50 74 MET A CA 1
ATOM 615 C C . MET A 1 74 ? -1.040 -1.224 -38.643 1.00 79.50 74 MET A C 1
ATOM 617 O O . MET A 1 74 ? -1.987 -1.749 -38.058 1.00 79.50 74 MET A O 1
ATOM 621 N N . TYR A 1 75 ? -0.156 -0.453 -37.999 1.00 79.81 75 TYR A N 1
ATOM 622 C CA . TYR A 1 75 ? -0.290 -0.156 -36.567 1.00 79.81 75 TYR A CA 1
ATOM 623 C C . TYR A 1 75 ? -1.525 0.696 -36.271 1.00 79.81 75 TYR A C 1
ATOM 625 O O . TYR A 1 75 ? -2.158 0.512 -35.233 1.00 79.81 75 TYR A O 1
ATOM 633 N N . ARG A 1 76 ? -1.898 1.614 -37.171 1.00 80.75 76 ARG A N 1
ATOM 634 C CA . ARG A 1 76 ? -3.127 2.402 -37.025 1.00 80.75 76 ARG A CA 1
ATOM 635 C C . ARG A 1 76 ? -4.362 1.509 -37.066 1.00 80.75 76 ARG A C 1
ATOM 637 O O . ARG A 1 76 ? -5.209 1.634 -36.189 1.00 80.75 76 ARG A O 1
ATOM 644 N N . ILE A 1 77 ? -4.422 0.596 -38.035 1.00 77.00 77 ILE A N 1
ATOM 645 C CA . ILE A 1 77 ? -5.503 -0.384 -38.181 1.00 77.00 77 ILE A CA 1
ATOM 646 C C . ILE A 1 77 ? -5.608 -1.253 -36.926 1.00 77.00 77 ILE A C 1
ATOM 648 O O . ILE A 1 77 ? -6.716 -1.450 -36.431 1.00 77.00 77 ILE A O 1
ATOM 652 N N . ILE A 1 78 ? -4.484 -1.735 -36.381 1.00 73.00 78 ILE A N 1
ATOM 653 C CA . ILE A 1 78 ? -4.477 -2.522 -35.138 1.00 73.00 78 ILE A CA 1
ATOM 654 C C . ILE A 1 78 ? -5.015 -1.688 -33.976 1.00 73.00 78 ILE A C 1
ATOM 656 O O . ILE A 1 78 ? -5.991 -2.092 -33.357 1.00 73.00 78 ILE A O 1
ATOM 660 N N . LYS A 1 79 ? -4.486 -0.480 -33.760 1.00 70.88 79 LYS A N 1
ATOM 661 C CA . LYS A 1 79 ? -4.933 0.414 -32.682 1.00 70.88 79 LYS A CA 1
ATOM 662 C C . LYS A 1 79 ? -6.419 0.789 -32.782 1.00 70.88 79 LYS A C 1
ATOM 664 O O . LYS A 1 79 ? -7.075 0.990 -31.770 1.00 70.88 79 LYS A O 1
ATOM 669 N N . THR A 1 80 ? -6.972 0.884 -33.992 1.00 69.62 80 THR A N 1
ATOM 670 C CA . THR A 1 80 ? -8.410 1.141 -34.198 1.00 69.62 80 THR A CA 1
ATOM 671 C C . THR A 1 80 ? -9.279 -0.114 -34.067 1.00 69.62 80 THR A C 1
ATOM 673 O O . THR A 1 80 ? -10.453 -0.002 -33.723 1.00 69.62 80 THR A O 1
ATOM 676 N N . ASN A 1 81 ? -8.723 -1.302 -34.332 1.00 64.06 81 ASN A N 1
ATOM 677 C CA . ASN A 1 81 ? -9.438 -2.585 -34.328 1.00 64.06 81 ASN A CA 1
ATOM 678 C C . ASN A 1 81 ? -9.218 -3.425 -33.058 1.00 64.06 81 ASN A C 1
ATOM 680 O O . ASN A 1 81 ? -9.841 -4.483 -32.946 1.00 64.06 81 ASN A O 1
ATOM 684 N N . GLU A 1 82 ? -8.413 -2.958 -32.097 1.00 54.34 82 GLU A N 1
ATOM 685 C CA . GLU A 1 82 ? -8.245 -3.553 -30.755 1.00 54.34 82 GLU A CA 1
ATOM 686 C C . GLU A 1 82 ? -9.594 -3.786 -30.040 1.00 54.34 82 GLU A C 1
ATOM 688 O O . GLU A 1 82 ? -9.694 -4.654 -29.182 1.00 54.34 82 GLU A O 1
ATOM 693 N N . VAL A 1 83 ? -10.668 -3.106 -30.462 1.00 49.44 83 VAL A N 1
ATOM 694 C CA . VAL A 1 83 ? -12.034 -3.285 -29.942 1.00 49.44 83 VAL A CA 1
ATOM 695 C C . VAL A 1 83 ? -12.769 -4.508 -30.532 1.00 49.44 83 VAL A C 1
ATOM 697 O O . VAL A 1 83 ? -13.803 -4.900 -29.997 1.00 49.44 83 VAL A O 1
ATOM 700 N N . LYS A 1 84 ? -12.312 -5.125 -31.640 1.00 53.94 84 LYS A N 1
ATOM 701 C CA . LYS A 1 84 ? -13.122 -6.141 -32.356 1.00 53.94 84 LYS A CA 1
ATOM 702 C C . LYS A 1 84 ? -12.434 -7.418 -32.846 1.00 53.94 84 LYS A C 1
ATOM 704 O O . LYS A 1 84 ? -13.175 -8.340 -33.172 1.00 53.94 84 LYS A O 1
ATOM 709 N N . ASN A 1 85 ? -11.104 -7.541 -32.940 1.00 46.75 85 ASN A N 1
ATOM 710 C CA . ASN A 1 85 ? -10.501 -8.792 -33.442 1.00 46.75 85 ASN A CA 1
ATOM 711 C C . ASN A 1 85 ? -9.096 -9.105 -32.897 1.00 46.75 85 ASN A C 1
ATOM 713 O O . ASN A 1 85 ? -8.137 -8.389 -33.158 1.00 46.75 85 ASN A O 1
ATOM 717 N N . GLU A 1 86 ? -8.968 -10.286 -32.291 1.00 51.28 86 GLU A N 1
ATOM 718 C CA . GLU A 1 86 ? -7.763 -10.890 -31.688 1.00 51.28 86 GLU A CA 1
ATOM 719 C C . GLU A 1 86 ? -6.696 -11.385 -32.698 1.00 51.28 86 GLU A C 1
ATOM 721 O O . GLU A 1 86 ? -5.668 -11.941 -32.317 1.00 51.28 86 GLU A O 1
ATOM 726 N N . LYS A 1 87 ? -6.928 -11.246 -34.013 1.00 50.19 87 LYS A N 1
ATOM 727 C CA . LYS A 1 87 ? -6.140 -11.957 -35.045 1.00 50.19 87 LYS A CA 1
ATOM 728 C C . LYS A 1 87 ? -4.878 -11.239 -35.542 1.00 50.19 87 LYS A C 1
ATOM 730 O O . LYS A 1 87 ? -4.061 -11.878 -36.201 1.00 50.19 87 LYS A O 1
ATOM 735 N N . LEU A 1 88 ? -4.686 -9.952 -35.247 1.00 53.38 88 LEU A N 1
ATOM 736 C CA . LEU A 1 88 ? -3.474 -9.205 -35.615 1.00 53.38 88 LEU A CA 1
ATOM 737 C C . LEU A 1 88 ? -2.753 -8.742 -34.351 1.00 53.38 88 LEU A C 1
ATOM 739 O O . LEU A 1 88 ? -3.058 -7.696 -33.791 1.00 53.38 88 LEU A O 1
ATOM 743 N N . ASN A 1 89 ? -1.787 -9.543 -33.907 1.00 64.69 89 ASN A N 1
ATOM 744 C CA . ASN A 1 89 ? -0.954 -9.205 -32.763 1.00 64.69 89 ASN A CA 1
ATOM 745 C C . ASN A 1 89 ? 0.146 -8.219 -33.204 1.00 64.69 89 ASN A C 1
ATOM 747 O O . ASN A 1 89 ? 0.835 -8.467 -34.201 1.00 64.69 89 ASN A O 1
ATOM 751 N N . ASN A 1 90 ? 0.331 -7.128 -32.453 1.00 67.56 90 ASN A N 1
ATOM 752 C CA . ASN A 1 90 ? 1.412 -6.149 -32.635 1.00 67.56 90 ASN A CA 1
ATOM 753 C C . ASN A 1 90 ? 2.780 -6.838 -32.813 1.00 67.56 90 ASN A C 1
ATOM 755 O O . ASN A 1 90 ? 3.588 -6.425 -33.642 1.00 67.56 90 ASN A O 1
ATOM 759 N N . GLU A 1 91 ? 2.997 -7.971 -32.143 1.00 68.50 91 GLU A N 1
ATOM 760 C CA . GLU A 1 91 ? 4.211 -8.784 -32.268 1.00 68.50 91 GLU A CA 1
ATOM 761 C C . GLU A 1 91 ? 4.484 -9.320 -33.685 1.00 68.50 91 GLU A C 1
ATOM 763 O O . GLU A 1 91 ? 5.640 -9.463 -34.084 1.00 68.50 91 GLU A O 1
ATOM 768 N N . GLN A 1 92 ? 3.450 -9.632 -34.471 1.00 72.31 92 GLN A N 1
ATOM 769 C CA . GLN A 1 92 ? 3.634 -10.106 -35.847 1.00 72.31 92 GLN A CA 1
ATOM 770 C C . GLN A 1 92 ? 4.045 -8.966 -36.783 1.00 72.31 92 GLN A C 1
ATOM 772 O O . GLN A 1 92 ? 4.844 -9.176 -37.701 1.00 72.31 92 GLN A O 1
ATOM 777 N N . VAL A 1 93 ? 3.510 -7.764 -36.554 1.00 74.88 93 VAL A N 1
ATOM 778 C CA . VAL A 1 93 ? 3.880 -6.560 -37.309 1.00 74.88 93 VAL A CA 1
ATOM 779 C C . VAL A 1 93 ? 5.307 -6.141 -36.966 1.00 74.88 93 VAL A C 1
ATOM 781 O O . VAL A 1 93 ? 6.077 -5.839 -37.876 1.00 74.88 93 VAL A O 1
ATOM 784 N N . ASP A 1 94 ? 5.697 -6.244 -35.696 1.00 72.31 94 ASP A N 1
ATOM 785 C CA . ASP A 1 94 ? 7.065 -6.016 -35.226 1.00 72.31 94 ASP A CA 1
ATOM 786 C C . ASP A 1 94 ? 8.085 -6.916 -35.932 1.00 72.31 94 ASP A C 1
ATOM 788 O O . ASP A 1 94 ? 9.064 -6.410 -36.480 1.00 72.31 94 ASP A O 1
ATOM 792 N N . ARG A 1 95 ? 7.838 -8.233 -35.995 1.00 77.69 95 ARG A N 1
ATOM 793 C CA . ARG A 1 95 ? 8.746 -9.185 -36.669 1.00 77.69 95 ARG A CA 1
ATOM 794 C C . ARG A 1 95 ? 8.882 -8.900 -38.165 1.00 77.69 95 ARG A C 1
ATOM 796 O O . ARG A 1 95 ? 9.971 -8.996 -38.724 1.00 77.69 95 ARG A O 1
ATOM 803 N N . LYS A 1 96 ? 7.780 -8.533 -38.829 1.00 79.25 96 LYS A N 1
ATOM 804 C CA . LYS A 1 96 ? 7.795 -8.173 -40.256 1.00 79.25 96 LYS A CA 1
ATOM 805 C C . LYS A 1 96 ? 8.533 -6.858 -40.500 1.00 79.25 96 LYS A C 1
ATOM 807 O O . LYS A 1 96 ? 9.248 -6.753 -41.492 1.00 79.25 96 LYS A O 1
ATOM 812 N N . LEU A 1 97 ? 8.361 -5.874 -39.620 1.00 80.31 97 LEU A N 1
ATOM 813 C CA . LEU A 1 97 ? 9.077 -4.602 -39.684 1.00 80.31 97 LEU A CA 1
ATOM 814 C C . LEU A 1 97 ? 10.582 -4.812 -39.462 1.00 80.31 97 LEU A C 1
ATOM 816 O O . LEU A 1 97 ? 11.392 -4.244 -40.187 1.00 80.31 97 LEU A O 1
ATOM 820 N N . GLU A 1 98 ? 10.960 -5.671 -38.515 1.00 78.69 98 GLU A N 1
ATOM 821 C CA . GLU A 1 98 ? 12.356 -6.034 -38.258 1.00 78.69 98 GLU A CA 1
ATOM 822 C C . GLU A 1 98 ? 13.012 -6.690 -39.482 1.00 78.69 98 GLU A C 1
ATOM 824 O O . GLU A 1 98 ? 14.091 -6.263 -39.888 1.00 78.69 98 GLU A O 1
ATOM 829 N N . ALA A 1 99 ? 12.323 -7.629 -40.140 1.00 78.75 99 ALA A N 1
ATOM 830 C CA . ALA A 1 99 ? 12.813 -8.289 -41.353 1.00 78.75 99 ALA A CA 1
ATOM 831 C C . ALA A 1 99 ? 12.989 -7.331 -42.550 1.00 78.75 99 ALA A C 1
ATOM 833 O O . ALA A 1 99 ? 13.887 -7.506 -43.374 1.00 78.75 99 ALA A O 1
ATOM 834 N N . VAL A 1 100 ? 12.144 -6.300 -42.670 1.00 79.38 100 VAL A N 1
ATOM 835 C CA . VAL A 1 100 ? 12.317 -5.259 -43.700 1.00 79.38 100 VAL A CA 1
ATOM 836 C C . VAL A 1 100 ? 13.511 -4.369 -43.372 1.00 79.38 100 VAL A C 1
ATOM 838 O O . VAL A 1 100 ? 14.307 -4.062 -44.254 1.00 79.38 100 VAL A O 1
ATOM 841 N N . LEU A 1 101 ? 13.682 -4.003 -42.104 1.00 77.62 101 LEU A N 1
ATOM 842 C CA . LEU A 1 101 ? 14.766 -3.128 -41.659 1.00 77.62 101 LEU A CA 1
ATOM 843 C C . LEU A 1 101 ? 16.129 -3.821 -41.604 1.00 77.62 101 LEU A C 1
ATOM 845 O O . LEU A 1 101 ? 17.153 -3.144 -41.680 1.00 77.62 101 LEU A O 1
ATOM 849 N N . GLU A 1 102 ? 16.163 -5.150 -41.537 1.00 79.19 102 GLU A N 1
ATOM 850 C CA . GLU A 1 102 ? 17.383 -5.947 -41.680 1.00 79.19 102 GLU A CA 1
ATOM 851 C C . 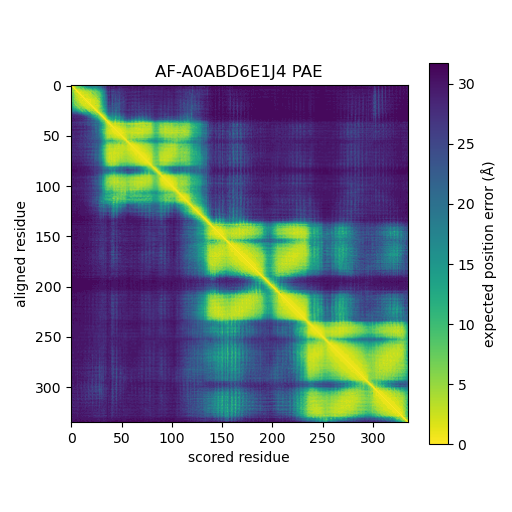GLU A 1 102 ? 18.050 -5.719 -43.044 1.00 79.19 102 GLU A C 1
ATOM 853 O O . GLU A 1 102 ? 19.263 -5.530 -43.108 1.00 79.19 102 GLU A O 1
ATOM 858 N N . LYS A 1 103 ? 17.260 -5.569 -44.117 1.00 77.38 103 LYS A N 1
ATOM 859 C CA . LYS A 1 103 ? 17.762 -5.249 -45.469 1.00 77.38 103 LYS A CA 1
ATOM 860 C C . LYS A 1 103 ? 18.476 -3.897 -45.557 1.00 77.38 103 LYS A C 1
ATOM 862 O O . LYS A 1 103 ? 19.236 -3.670 -46.493 1.00 77.38 103 LYS A O 1
ATOM 867 N N . TYR A 1 104 ? 18.237 -3.013 -44.590 1.00 73.44 104 TYR A N 1
ATOM 868 C CA . TYR A 1 104 ? 18.844 -1.686 -44.497 1.00 73.44 104 TYR A CA 1
ATOM 869 C C . TYR A 1 104 ? 19.828 -1.566 -43.316 1.00 73.44 104 TYR A C 1
ATOM 871 O O . TYR A 1 104 ? 20.224 -0.453 -42.975 1.00 73.44 104 TYR A O 1
ATOM 879 N N . ASN A 1 105 ? 20.224 -2.679 -42.677 1.00 69.31 105 ASN A N 1
ATOM 880 C CA . ASN A 1 105 ? 21.073 -2.713 -41.473 1.00 69.31 105 ASN A CA 1
ATOM 881 C C . ASN A 1 105 ? 20.516 -1.905 -40.277 1.00 69.31 105 ASN A C 1
ATOM 883 O O . ASN A 1 105 ? 21.264 -1.383 -39.450 1.00 69.31 105 ASN A O 1
ATOM 887 N N . LEU A 1 106 ? 19.188 -1.802 -40.162 1.00 70.62 106 LEU A N 1
ATOM 888 C CA . LEU A 1 106 ? 18.478 -1.010 -39.147 1.00 70.62 106 LEU A CA 1
ATOM 889 C C . LEU A 1 106 ? 17.736 -1.866 -38.108 1.00 70.62 106 LEU A C 1
ATOM 891 O O . LEU A 1 106 ? 16.928 -1.343 -37.340 1.00 70.62 106 LEU A O 1
ATOM 895 N N . SER A 1 107 ? 18.021 -3.167 -38.027 1.00 61.66 107 SER A N 1
ATOM 896 C CA . SER A 1 107 ? 17.381 -4.101 -37.082 1.00 61.66 107 SER A CA 1
ATOM 897 C C . SER A 1 107 ? 17.504 -3.655 -35.611 1.00 61.66 107 SER A C 1
ATOM 899 O O . SER A 1 107 ? 16.553 -3.752 -34.834 1.00 61.66 107 SER A O 1
ATOM 901 N N . GLY A 1 108 ? 18.624 -3.026 -35.236 1.00 62.19 108 GLY A N 1
ATOM 902 C CA . GLY A 1 108 ? 18.830 -2.433 -33.907 1.00 62.19 108 GLY A CA 1
ATOM 903 C C . GLY A 1 108 ? 17.996 -1.173 -33.609 1.00 62.19 108 GLY A C 1
ATOM 904 O O . GLY A 1 108 ? 18.032 -0.658 -32.492 1.00 62.19 108 GLY A O 1
ATOM 905 N N . ALA A 1 109 ? 17.262 -0.613 -34.575 1.00 65.94 109 ALA A N 1
ATOM 906 C CA . ALA A 1 109 ? 16.356 0.518 -34.349 1.00 65.94 109 ALA A CA 1
ATOM 907 C C . ALA A 1 109 ? 15.032 0.075 -33.713 1.00 65.94 109 ALA A C 1
ATOM 909 O O . ALA A 1 109 ? 14.562 0.715 -32.775 1.00 65.94 109 ALA A O 1
ATOM 910 N N . VAL A 1 110 ? 14.466 -1.043 -34.179 1.00 61.09 110 VAL A N 1
ATOM 911 C CA . VAL A 1 110 ? 13.209 -1.591 -33.643 1.00 61.09 110 VAL A CA 1
ATOM 912 C C . VAL A 1 110 ? 13.423 -2.174 -32.255 1.00 61.09 110 VAL A C 1
ATOM 914 O O . VAL A 1 110 ? 12.643 -1.874 -31.355 1.00 61.09 110 VAL A O 1
ATOM 917 N N . LYS A 1 111 ? 14.521 -2.917 -32.042 1.00 65.62 111 LYS A N 1
ATOM 918 C CA . LYS A 1 111 ? 14.875 -3.443 -30.713 1.00 65.62 111 LYS A CA 1
ATOM 919 C C . LYS A 1 111 ? 15.048 -2.326 -29.683 1.00 65.62 111 LYS A C 1
ATOM 921 O O . LYS A 1 111 ? 14.408 -2.371 -28.640 1.00 65.62 111 LYS A O 1
ATOM 926 N N . ALA A 1 112 ? 15.790 -1.268 -30.026 1.00 65.94 112 ALA A N 1
ATOM 927 C CA . ALA A 1 112 ? 15.987 -0.114 -29.146 1.00 65.94 112 ALA A CA 1
ATOM 928 C C . ALA A 1 112 ? 14.681 0.643 -28.833 1.00 65.94 112 ALA A C 1
ATOM 930 O O . ALA A 1 112 ? 14.499 1.126 -27.716 1.00 65.94 112 ALA A O 1
ATOM 931 N N . PHE A 1 113 ? 13.752 0.746 -29.792 1.00 65.00 113 PHE A N 1
ATOM 932 C CA . PHE A 1 113 ? 12.434 1.331 -29.532 1.00 65.00 113 PHE A CA 1
ATOM 933 C C . PHE A 1 113 ? 11.593 0.447 -28.605 1.00 65.00 113 PHE A C 1
ATOM 935 O O . PHE A 1 113 ? 11.008 0.942 -27.643 1.00 65.00 113 PHE A O 1
ATOM 942 N N . ASN A 1 114 ? 11.549 -0.857 -28.878 1.00 65.44 114 ASN A N 1
ATOM 943 C CA . ASN A 1 114 ? 10.778 -1.814 -28.092 1.00 65.44 114 ASN A CA 1
ATOM 944 C C . ASN A 1 114 ? 11.310 -1.914 -26.656 1.00 65.44 114 ASN A C 1
ATOM 946 O O . ASN A 1 114 ? 10.517 -1.911 -25.723 1.00 65.44 114 ASN A O 1
ATOM 950 N N . GLU A 1 115 ? 12.627 -1.915 -26.451 1.00 65.38 115 GLU A N 1
ATOM 951 C CA . GLU A 1 115 ? 13.241 -1.838 -25.119 1.00 65.38 115 GLU A CA 1
ATOM 952 C C . GLU A 1 115 ? 12.880 -0.534 -24.403 1.00 65.38 115 GLU A C 1
ATOM 954 O O . GLU A 1 115 ? 12.462 -0.573 -23.249 1.00 65.38 115 GLU A O 1
ATOM 959 N N . LYS A 1 116 ? 12.935 0.614 -25.093 1.00 62.12 116 LYS A N 1
ATOM 960 C CA . LYS A 1 116 ? 12.535 1.914 -24.528 1.00 62.12 116 LYS A CA 1
ATOM 961 C C . LYS A 1 116 ? 11.049 1.965 -24.136 1.00 62.12 116 LYS A C 1
ATOM 963 O O . LYS A 1 116 ? 10.701 2.654 -23.180 1.00 62.12 116 LYS A O 1
ATOM 968 N N . MET A 1 117 ? 10.180 1.251 -24.852 1.00 56.97 117 MET A N 1
ATOM 969 C CA . MET A 1 117 ? 8.736 1.216 -24.587 1.00 56.97 117 MET A CA 1
ATOM 970 C C . MET A 1 117 ? 8.309 0.112 -23.612 1.00 56.97 117 MET A C 1
ATOM 972 O O . MET A 1 117 ? 7.289 0.284 -22.949 1.00 56.97 117 MET A O 1
ATOM 976 N N . LYS A 1 118 ? 9.076 -0.978 -23.453 1.00 54.00 118 LYS A N 1
ATOM 977 C CA . LYS A 1 118 ? 8.809 -2.021 -22.441 1.00 54.00 118 LYS A CA 1
ATOM 978 C C . LYS A 1 118 ? 8.752 -1.446 -21.024 1.00 54.00 118 LYS A C 1
ATOM 980 O O . LYS A 1 118 ? 7.835 -1.776 -20.284 1.00 54.00 118 LYS A O 1
ATOM 985 N N . TRP A 1 119 ? 9.629 -0.496 -20.699 1.00 44.62 119 TRP A N 1
ATOM 986 C CA . TRP A 1 119 ? 9.598 0.219 -19.415 1.00 44.62 119 TRP A CA 1
ATOM 987 C C . TRP A 1 119 ? 8.300 1.006 -19.170 1.00 44.62 119 TRP A C 1
ATOM 989 O O . TRP A 1 119 ? 7.911 1.189 -18.022 1.00 44.62 119 TRP A O 1
ATOM 999 N N . ARG A 1 120 ? 7.611 1.455 -20.229 1.00 43.66 120 ARG A N 1
ATOM 1000 C CA . ARG A 1 120 ? 6.298 2.118 -20.123 1.00 43.66 120 ARG A CA 1
ATOM 1001 C C . ARG A 1 120 ? 5.155 1.107 -20.078 1.00 43.66 120 ARG A C 1
ATOM 1003 O O . ARG A 1 120 ? 4.268 1.226 -19.245 1.00 43.66 120 ARG A O 1
ATOM 1010 N N . SER A 1 121 ? 5.217 0.073 -20.917 1.00 45.97 121 SER A N 1
ATOM 1011 C CA . SER A 1 121 ? 4.185 -0.964 -20.973 1.00 45.97 121 SER A CA 1
ATOM 1012 C C . SER A 1 121 ? 4.112 -1.809 -19.704 1.00 45.97 121 SER A C 1
ATOM 1014 O O . SER A 1 121 ? 3.024 -2.276 -19.405 1.00 45.97 121 SER A O 1
ATOM 1016 N N . ASP A 1 122 ? 5.205 -2.011 -18.960 1.00 44.94 122 ASP A N 1
ATOM 1017 C CA . ASP A 1 122 ? 5.161 -2.692 -17.655 1.00 44.94 122 ASP A CA 1
ATOM 1018 C C . ASP A 1 122 ? 4.506 -1.830 -16.566 1.00 44.94 122 ASP A C 1
ATOM 1020 O O . ASP A 1 122 ? 3.865 -2.366 -15.661 1.00 44.94 122 ASP A O 1
ATOM 1024 N N . HIS A 1 123 ? 4.613 -0.501 -16.673 1.00 45.69 123 HIS A N 1
ATOM 1025 C CA . HIS A 1 123 ? 3.903 0.433 -15.801 1.00 45.69 123 HIS A CA 1
ATOM 1026 C C . HIS A 1 123 ? 2.395 0.420 -16.113 1.00 45.69 123 HIS A C 1
ATOM 1028 O O . HIS A 1 123 ? 1.583 0.311 -15.199 1.00 45.69 123 HIS A O 1
ATOM 1034 N N . ASP A 1 124 ? 2.021 0.397 -17.397 1.00 40.88 124 ASP A N 1
ATOM 1035 C CA . ASP A 1 124 ? 0.620 0.321 -17.837 1.00 40.88 124 ASP A CA 1
ATOM 1036 C C . ASP A 1 124 ? -0.003 -1.082 -17.655 1.00 40.88 124 ASP A C 1
ATOM 1038 O O . ASP A 1 124 ? -1.174 -1.190 -17.299 1.00 40.88 124 ASP A O 1
ATOM 1042 N N . ARG A 1 125 ? 0.761 -2.179 -17.809 1.00 45.31 125 ARG A N 1
ATOM 1043 C CA . ARG A 1 125 ? 0.294 -3.557 -17.520 1.00 45.31 125 ARG A CA 1
ATOM 1044 C C . ARG A 1 125 ? 0.065 -3.801 -16.035 1.00 45.31 125 ARG A C 1
ATOM 1046 O O . ARG A 1 125 ? -0.762 -4.645 -15.701 1.00 45.31 125 ARG A O 1
ATOM 1053 N N . LYS A 1 126 ? 0.797 -3.110 -15.155 1.00 48.28 126 LYS A N 1
ATOM 1054 C CA . LYS A 1 126 ? 0.510 -3.123 -13.715 1.00 48.28 126 LYS A CA 1
ATOM 1055 C C . LYS A 1 126 ? -0.805 -2.407 -13.412 1.00 48.28 126 LYS A C 1
ATOM 1057 O O . LYS A 1 126 ? -1.589 -2.938 -12.645 1.00 48.28 126 LYS A O 1
ATOM 1062 N N . ILE A 1 127 ? -1.084 -1.290 -14.085 1.00 48.41 127 ILE A N 1
ATOM 1063 C CA . ILE A 1 127 ? -2.325 -0.521 -13.902 1.00 48.41 127 ILE A CA 1
ATOM 1064 C C . ILE A 1 127 ? -3.547 -1.263 -14.481 1.00 48.41 127 ILE A C 1
ATOM 1066 O O . ILE A 1 127 ? -4.598 -1.298 -13.853 1.00 48.41 127 ILE A O 1
ATOM 1070 N N . GLN A 1 128 ? -3.422 -1.926 -15.638 1.00 41.44 128 GLN A N 1
ATOM 1071 C CA . GLN A 1 128 ? -4.543 -2.643 -16.276 1.00 41.44 128 GLN A CA 1
ATOM 1072 C C . GLN A 1 128 ? -4.871 -4.011 -15.652 1.00 41.44 128 GLN A C 1
ATOM 1074 O O . GLN A 1 128 ? -5.951 -4.540 -15.889 1.00 41.44 128 GLN A O 1
ATOM 1079 N N . LYS A 1 129 ? -3.980 -4.594 -14.836 1.00 46.69 129 LYS A N 1
ATOM 1080 C CA . LYS A 1 129 ? -4.293 -5.789 -14.026 1.00 46.69 129 LYS A CA 1
ATOM 1081 C C . LYS A 1 129 ? -5.026 -5.466 -12.715 1.00 46.69 129 LYS A C 1
ATOM 1083 O O . LYS A 1 129 ? -5.338 -6.391 -11.971 1.00 46.69 129 LYS A O 1
ATOM 1088 N N . GLU A 1 130 ? -5.281 -4.191 -12.424 1.00 44.59 130 GLU A N 1
ATOM 1089 C CA . GLU A 1 130 ? -5.899 -3.735 -11.171 1.00 44.59 130 GLU A CA 1
ATOM 1090 C C . GLU A 1 130 ? -7.362 -3.264 -11.314 1.00 44.59 130 GLU A C 1
ATOM 1092 O O . GLU A 1 130 ? -7.927 -2.786 -10.328 1.00 44.59 130 GLU A O 1
ATOM 1097 N N . GLU A 1 131 ? -8.010 -3.438 -12.476 1.00 36.88 131 GLU A N 1
ATOM 1098 C CA . GLU A 1 131 ? -9.474 -3.300 -12.588 1.00 36.88 131 GLU A CA 1
ATOM 1099 C C . GLU A 1 131 ? -10.206 -4.625 -12.295 1.00 36.88 131 GLU A C 1
ATOM 1101 O O . GLU A 1 131 ? -9.709 -5.705 -12.621 1.00 36.88 131 GLU A O 1
ATOM 1106 N N . PRO A 1 132 ? -11.367 -4.567 -11.615 1.00 43.81 132 PRO A N 1
ATOM 1107 C CA . PRO A 1 132 ? -11.832 -5.634 -10.750 1.00 43.81 132 PRO A CA 1
ATOM 1108 C C . PRO A 1 132 ? -12.641 -6.660 -11.535 1.00 43.81 132 PRO A C 1
ATOM 1110 O O . PRO A 1 132 ? -13.864 -6.569 -11.652 1.00 43.81 132 PRO A O 1
ATOM 1113 N N . GLU A 1 133 ? -11.989 -7.725 -11.977 1.00 41.03 133 GLU A N 1
ATOM 1114 C CA . GLU A 1 133 ? -12.699 -8.992 -11.950 1.00 41.03 133 GLU A CA 1
ATOM 1115 C C . GLU A 1 133 ? -12.931 -9.329 -10.474 1.00 41.03 133 GLU A C 1
ATOM 1117 O O . GLU A 1 133 ? -11.992 -9.558 -9.711 1.00 41.03 133 GLU A O 1
ATOM 1122 N N . HIS A 1 134 ? -14.196 -9.328 -10.049 1.00 43.28 134 HIS A N 1
ATOM 1123 C CA . HIS A 1 134 ? -14.622 -10.031 -8.846 1.00 43.28 134 HIS A CA 1
ATOM 1124 C C . HIS A 1 134 ? -14.317 -11.515 -9.055 1.00 43.28 134 HIS A C 1
ATOM 1126 O O . HIS A 1 134 ? -15.192 -12.310 -9.397 1.00 43.28 134 HIS A O 1
ATOM 1132 N N . HIS A 1 135 ? -13.050 -11.890 -8.907 1.00 44.41 135 HIS A N 1
ATOM 1133 C CA . HIS A 1 135 ? -12.663 -13.273 -8.838 1.00 44.41 135 HIS A CA 1
ATOM 1134 C C . HIS A 1 135 ? -13.452 -13.847 -7.669 1.00 44.41 135 HIS A C 1
ATOM 1136 O O . HIS A 1 135 ? -13.376 -13.370 -6.535 1.00 44.41 135 HIS A O 1
ATOM 1142 N N . SER A 1 136 ? -14.267 -14.848 -7.966 1.00 47.00 136 SER A N 1
ATOM 1143 C CA . SER A 1 136 ? -14.742 -15.787 -6.969 1.00 47.00 136 SER A CA 1
ATOM 1144 C C . SER A 1 136 ? -13.496 -16.444 -6.376 1.00 47.00 136 SER A C 1
ATOM 1146 O O . SER A 1 136 ? -13.047 -17.476 -6.872 1.00 47.00 136 SER A O 1
ATOM 1148 N N . VAL A 1 137 ? -12.872 -15.795 -5.388 1.00 60.00 137 VAL A N 1
ATOM 1149 C CA . VAL A 1 137 ? -11.662 -16.293 -4.741 1.00 60.00 137 VAL A CA 1
ATOM 1150 C C . VAL A 1 137 ? -12.086 -17.473 -3.877 1.00 60.00 137 VAL A C 1
ATOM 1152 O O . VAL A 1 137 ? -12.539 -17.315 -2.745 1.00 60.00 137 VAL A O 1
ATOM 1155 N N . ASN A 1 138 ? -12.024 -18.664 -4.464 1.00 69.38 138 ASN A N 1
ATOM 1156 C CA . ASN A 1 138 ? -12.169 -19.917 -3.744 1.00 69.38 138 ASN A CA 1
ATOM 1157 C C . ASN A 1 138 ? -10.788 -20.286 -3.212 1.00 69.38 138 ASN A C 1
ATOM 1159 O O . ASN A 1 138 ? -9.897 -20.636 -3.986 1.00 69.38 138 ASN A O 1
ATOM 1163 N N . PHE A 1 139 ? -10.612 -20.184 -1.900 1.00 79.88 139 PHE A N 1
ATOM 1164 C CA . PHE A 1 139 ? -9.397 -20.625 -1.231 1.00 79.88 139 PHE A CA 1
ATOM 1165 C C . PHE A 1 139 ? -9.467 -22.138 -0.993 1.00 79.88 139 PHE A C 1
ATOM 1167 O O . PHE A 1 139 ? -10.522 -22.670 -0.640 1.00 79.88 139 PHE A O 1
ATOM 1174 N N . SER A 1 140 ? -8.348 -22.837 -1.189 1.00 81.94 140 SER A N 1
ATOM 1175 C CA . SER A 1 140 ? -8.267 -24.290 -0.996 1.00 81.94 140 SER A CA 1
ATOM 1176 C C . SER A 1 140 ? -8.255 -24.637 0.498 1.00 81.94 140 SER A C 1
ATOM 1178 O O . SER A 1 140 ? -8.892 -25.594 0.941 1.00 81.94 140 SER A O 1
ATOM 1180 N N . ASN A 1 141 ? -7.583 -23.815 1.308 1.00 83.75 141 ASN A N 1
ATOM 1181 C CA . ASN A 1 141 ? -7.483 -23.997 2.746 1.00 83.75 141 ASN A CA 1
ATOM 1182 C C . ASN A 1 141 ? -8.787 -23.589 3.468 1.00 83.75 141 ASN A C 1
ATOM 1184 O O . ASN A 1 141 ? -9.230 -22.437 3.365 1.00 83.75 141 ASN A O 1
ATOM 1188 N N . PRO A 1 142 ? -9.360 -24.468 4.319 1.00 85.06 142 PRO A N 1
ATOM 1189 C CA . PRO A 1 142 ? -10.530 -24.150 5.138 1.00 85.06 142 PRO A CA 1
ATOM 1190 C C . PRO A 1 142 ? -10.363 -22.917 6.038 1.00 85.06 142 PRO A C 1
ATOM 1192 O O . PRO A 1 142 ? -11.346 -22.244 6.350 1.00 85.06 142 PRO A O 1
ATOM 1195 N N . ARG A 1 143 ? -9.141 -22.617 6.497 1.00 84.94 143 ARG A N 1
ATOM 1196 C CA . ARG A 1 143 ? -8.848 -21.453 7.347 1.00 84.94 143 ARG A CA 1
ATOM 1197 C C . ARG A 1 143 ? -8.883 -20.148 6.549 1.00 84.94 143 ARG A C 1
ATOM 1199 O O . ARG A 1 143 ? -9.533 -19.199 6.983 1.00 84.94 143 ARG A O 1
ATOM 1206 N N . SER A 1 144 ? -8.269 -20.129 5.368 1.00 87.06 144 SER A N 1
ATOM 1207 C CA . SER A 1 144 ? -8.318 -19.001 4.428 1.00 87.06 144 SER A CA 1
ATOM 1208 C C . SER A 1 144 ? -9.752 -18.728 3.970 1.00 87.06 144 SER A C 1
ATOM 1210 O O . SER A 1 144 ? -10.210 -17.588 4.011 1.00 87.06 144 SER A O 1
ATOM 1212 N N . GLN A 1 145 ? -10.515 -19.784 3.663 1.00 86.06 145 GLN A N 1
ATOM 1213 C CA . GLN A 1 145 ? -11.923 -19.657 3.286 1.00 86.06 145 GLN A CA 1
ATOM 1214 C C . GLN A 1 145 ? -12.791 -19.109 4.430 1.00 86.06 145 GLN A C 1
ATOM 1216 O O . GLN A 1 145 ? -13.688 -18.305 4.190 1.00 86.06 145 GLN A O 1
ATOM 1221 N N . LYS A 1 146 ? -12.529 -19.491 5.690 1.00 86.88 146 LYS A N 1
ATOM 1222 C CA . LYS A 1 146 ? -13.223 -18.904 6.853 1.00 86.88 146 LYS A CA 1
ATOM 1223 C C . LYS A 1 146 ? -12.967 -17.402 6.965 1.00 86.88 146 LYS A C 1
ATOM 1225 O O . LYS A 1 146 ? -13.923 -16.657 7.167 1.00 86.88 146 LYS A O 1
ATOM 1230 N N . LEU A 1 147 ? -11.714 -16.964 6.816 1.00 85.69 147 LEU A N 1
ATOM 1231 C CA . LEU A 1 147 ? -11.364 -15.539 6.823 1.00 85.69 147 LEU A CA 1
ATOM 1232 C C . LEU A 1 147 ? -12.061 -14.794 5.684 1.00 85.69 147 LEU A C 1
ATOM 1234 O O . LEU A 1 147 ? -12.623 -13.725 5.906 1.00 85.69 147 LEU A O 1
ATOM 1238 N N . TRP A 1 148 ? -12.090 -15.385 4.491 1.00 87.12 148 TRP A N 1
ATOM 1239 C CA . TRP A 1 148 ? -12.781 -14.807 3.346 1.00 87.12 148 TRP A CA 1
ATOM 1240 C C . TRP A 1 148 ? -14.282 -14.659 3.576 1.00 87.12 148 TRP A C 1
ATOM 1242 O O . TRP A 1 148 ? -14.823 -13.573 3.398 1.00 87.12 148 TRP A O 1
ATOM 1252 N N . ASN A 1 149 ? -14.939 -15.707 4.075 1.00 83.94 149 ASN A N 1
ATOM 1253 C CA . ASN A 1 149 ? -16.367 -15.671 4.378 1.00 83.94 149 ASN A CA 1
ATOM 1254 C C . ASN A 1 149 ? -16.699 -14.602 5.437 1.00 83.94 149 ASN A C 1
ATOM 1256 O 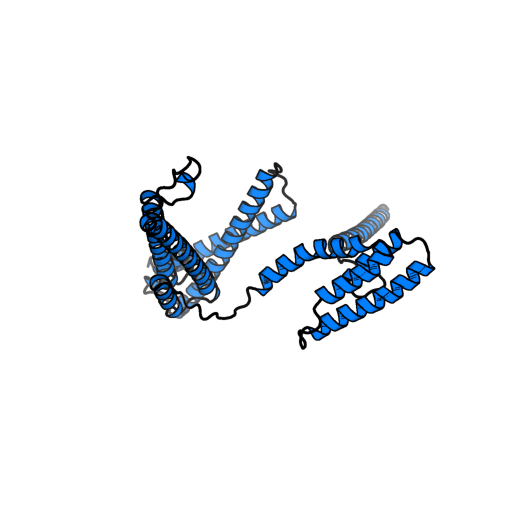O . ASN A 1 149 ? -17.727 -13.933 5.335 1.00 83.94 149 ASN A O 1
ATOM 1260 N N . MET A 1 150 ? -15.823 -14.409 6.434 1.00 81.12 150 MET A N 1
ATOM 1261 C CA . MET A 1 150 ? -15.955 -13.331 7.423 1.00 81.12 150 MET A CA 1
ATOM 1262 C C . MET A 1 150 ? -15.855 -11.945 6.773 1.00 81.12 150 MET A C 1
ATOM 1264 O O . MET A 1 150 ? -16.637 -11.058 7.111 1.00 81.12 150 MET A O 1
ATOM 1268 N N . LEU A 1 151 ? -14.942 -11.763 5.814 1.00 80.69 151 LEU A N 1
ATOM 1269 C CA . LEU A 1 151 ? -14.799 -10.507 5.076 1.00 80.69 151 LEU A CA 1
ATOM 1270 C C . LEU A 1 151 ? -15.992 -10.237 4.160 1.00 80.69 151 LEU A C 1
ATOM 1272 O O . LEU A 1 151 ? -16.497 -9.121 4.158 1.00 80.69 151 LEU A O 1
ATOM 1276 N N . THR A 1 152 ? -16.484 -11.238 3.429 1.00 77.81 152 THR A N 1
ATOM 1277 C CA . THR A 1 152 ? -17.642 -11.080 2.532 1.00 77.81 152 THR A CA 1
ATOM 1278 C C . THR A 1 152 ? -18.951 -10.865 3.286 1.00 77.81 152 THR A C 1
ATOM 1280 O O . THR A 1 152 ? -19.859 -10.223 2.767 1.00 77.81 152 THR A O 1
ATOM 1283 N N . ALA A 1 153 ? -19.061 -11.396 4.509 1.00 75.12 153 ALA A N 1
ATOM 1284 C CA . ALA A 1 153 ? -20.199 -11.138 5.389 1.00 75.12 153 ALA A CA 1
ATOM 1285 C C . ALA A 1 153 ? -20.175 -9.713 5.967 1.00 75.12 153 ALA A C 1
ATOM 1287 O O . ALA A 1 153 ? -21.212 -9.191 6.373 1.00 75.12 153 ALA A O 1
ATOM 1288 N N . SER A 1 154 ? -19.000 -9.082 6.011 1.00 67.12 154 SER A N 1
ATOM 1289 C CA . SER A 1 154 ? -18.833 -7.712 6.484 1.00 67.12 154 SER A CA 1
ATOM 1290 C C . SER A 1 154 ? -18.962 -6.697 5.342 1.00 67.12 154 SER A C 1
ATOM 1292 O O . SER A 1 154 ? -18.463 -6.905 4.239 1.00 67.12 154 SER A O 1
ATOM 1294 N N . SER A 1 155 ? -19.608 -5.558 5.598 1.00 66.44 155 SER A N 1
ATOM 1295 C CA . SER A 1 155 ? -19.758 -4.471 4.620 1.00 66.44 155 SER A CA 1
ATOM 1296 C C . SER A 1 155 ? -18.493 -3.599 4.535 1.00 66.44 155 SER A C 1
ATOM 1298 O O . SER A 1 155 ? -18.526 -2.404 4.840 1.00 66.44 155 SER A O 1
ATOM 1300 N N . LEU A 1 156 ? -17.356 -4.209 4.193 1.00 67.44 156 LEU A N 1
ATOM 1301 C CA . LEU A 1 156 ? -16.076 -3.523 3.985 1.00 67.44 156 LEU A CA 1
ATOM 1302 C C . LEU A 1 156 ? -16.056 -2.764 2.649 1.00 67.44 156 LEU A C 1
ATOM 1304 O O . LEU A 1 156 ? -16.790 -3.089 1.717 1.00 67.44 156 LEU A O 1
ATOM 1308 N N . SER A 1 157 ? -15.184 -1.757 2.531 1.00 66.56 157 SER A N 1
ATOM 1309 C CA . SER A 1 157 ? -14.937 -1.100 1.242 1.00 66.56 157 SER A CA 1
ATOM 1310 C C . SER A 1 157 ? -14.213 -2.038 0.268 1.00 66.56 157 SER A C 1
ATOM 1312 O O . SER A 1 157 ? -13.428 -2.893 0.687 1.00 66.56 157 SER A O 1
ATOM 1314 N N . ALA A 1 158 ? -14.434 -1.845 -1.038 1.00 67.44 158 ALA A N 1
ATOM 1315 C CA . ALA A 1 158 ? -13.823 -2.659 -2.094 1.00 67.44 158 ALA A CA 1
ATOM 1316 C C . ALA A 1 158 ? -12.285 -2.686 -2.008 1.00 67.44 158 ALA A C 1
ATOM 1318 O O . ALA A 1 158 ? -11.681 -3.752 -2.112 1.00 67.44 158 ALA A O 1
ATOM 1319 N N . ASP A 1 159 ? -11.660 -1.543 -1.711 1.00 64.94 159 ASP A N 1
ATOM 1320 C CA . ASP A 1 159 ? -10.203 -1.441 -1.553 1.00 64.94 159 ASP A CA 1
ATOM 1321 C C . ASP A 1 159 ? -9.688 -2.296 -0.389 1.00 64.94 159 ASP A C 1
ATOM 1323 O O . ASP A 1 159 ? -8.691 -3.006 -0.514 1.00 64.94 159 ASP A O 1
ATOM 1327 N N . ARG A 1 160 ? -10.398 -2.287 0.748 1.00 67.25 160 ARG A N 1
ATOM 1328 C CA . ARG A 1 160 ? -9.987 -3.035 1.941 1.00 67.25 160 ARG A CA 1
ATOM 1329 C C . ARG A 1 160 ? -10.168 -4.534 1.760 1.00 67.25 160 ARG A C 1
ATOM 1331 O O . ARG A 1 160 ? -9.350 -5.319 2.238 1.00 67.25 160 ARG A O 1
ATOM 1338 N N . LEU A 1 161 ? -11.242 -4.913 1.079 1.00 79.50 161 LEU A N 1
ATOM 1339 C CA . LEU A 1 161 ? -11.508 -6.293 0.712 1.00 79.50 161 LEU A CA 1
ATOM 1340 C C . LEU A 1 161 ? -10.422 -6.811 -0.239 1.00 79.50 161 LEU A C 1
ATOM 1342 O O . LEU A 1 161 ? -9.926 -7.912 -0.023 1.00 79.50 161 LEU A O 1
ATOM 1346 N N . ARG A 1 162 ? -9.971 -5.998 -1.204 1.00 78.94 162 ARG A N 1
ATOM 1347 C CA . ARG A 1 162 ? -8.849 -6.329 -2.096 1.00 78.94 162 ARG A CA 1
ATOM 1348 C C . ARG A 1 162 ? -7.537 -6.514 -1.335 1.00 78.94 162 ARG A C 1
ATOM 1350 O O . ARG A 1 162 ? -6.874 -7.533 -1.510 1.00 78.94 162 ARG A O 1
ATOM 1357 N N . ASP A 1 163 ? -7.178 -5.577 -0.461 1.00 77.88 163 ASP A N 1
ATOM 1358 C CA . ASP A 1 163 ? -5.931 -5.659 0.310 1.00 77.88 163 ASP A CA 1
ATOM 1359 C C . ASP A 1 163 ? -5.893 -6.906 1.203 1.00 77.88 163 ASP A C 1
ATOM 1361 O O . ASP A 1 163 ? -4.900 -7.634 1.231 1.00 77.88 163 ASP A O 1
ATOM 1365 N N . LEU A 1 164 ? -6.994 -7.190 1.908 1.00 82.81 164 LEU A N 1
ATOM 1366 C CA . LEU A 1 164 ? -7.095 -8.372 2.763 1.00 82.81 164 LEU A CA 1
ATOM 1367 C C . LEU A 1 164 ? -7.189 -9.667 1.946 1.00 82.81 164 LEU A C 1
ATOM 1369 O O . LEU A 1 164 ? -6.607 -10.665 2.360 1.00 82.81 164 LEU A O 1
ATOM 1373 N N . SER A 1 165 ? -7.833 -9.651 0.774 1.00 85.44 165 SER A N 1
ATOM 1374 C CA . SER A 1 165 ? -7.826 -10.780 -0.167 1.00 85.44 165 SER A CA 1
ATOM 1375 C C . SER A 1 165 ? -6.404 -11.131 -0.596 1.00 85.44 165 SER A C 1
ATOM 1377 O O . SER A 1 165 ? -6.015 -12.295 -0.542 1.00 85.44 165 SER A O 1
ATOM 1379 N N . ASN A 1 166 ? -5.605 -10.125 -0.962 1.00 84.94 166 ASN A N 1
ATOM 1380 C CA . ASN A 1 166 ? -4.210 -10.310 -1.361 1.00 84.94 166 ASN A CA 1
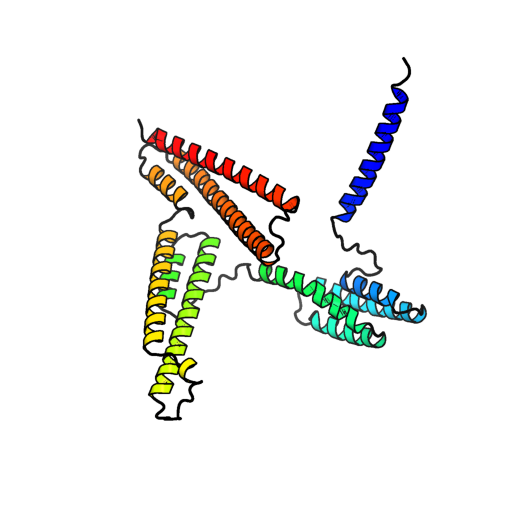ATOM 1381 C C . ASN A 1 166 ? -3.360 -10.881 -0.215 1.00 84.94 166 ASN A C 1
ATOM 1383 O O . ASN A 1 166 ? -2.455 -11.680 -0.440 1.00 84.94 166 ASN A O 1
ATOM 1387 N N . GLU A 1 167 ? -3.631 -10.481 1.028 1.00 84.12 167 GLU A N 1
ATOM 1388 C CA . GLU A 1 167 ? -2.936 -11.023 2.200 1.00 84.12 167 GLU A CA 1
ATOM 1389 C C . GLU A 1 167 ? -3.354 -12.458 2.536 1.00 84.12 167 GLU A C 1
ATOM 1391 O O . GLU A 1 167 ? -2.487 -13.270 2.864 1.00 84.12 167 GLU A O 1
ATOM 1396 N N . ILE A 1 168 ? -4.643 -12.796 2.409 1.00 87.75 168 ILE A N 1
ATOM 1397 C CA . ILE A 1 168 ? -5.124 -14.179 2.546 1.00 87.75 168 ILE A CA 1
ATOM 1398 C C . ILE A 1 168 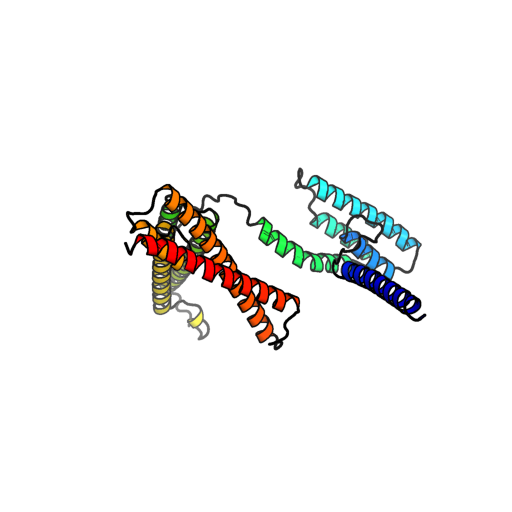? -4.514 -15.056 1.445 1.00 87.75 168 ILE A C 1
ATOM 1400 O O . ILE A 1 168 ? -4.064 -16.161 1.733 1.00 87.75 168 ILE A O 1
ATOM 1404 N N . GLN A 1 169 ? -4.406 -14.553 0.214 1.00 87.50 169 GLN A N 1
ATOM 1405 C CA . GLN A 1 169 ? -3.763 -15.272 -0.887 1.00 87.50 169 GLN A CA 1
ATOM 1406 C C . GLN A 1 169 ? -2.277 -15.545 -0.617 1.00 87.50 169 GLN A C 1
ATOM 1408 O O . GLN A 1 169 ? -1.816 -16.665 -0.803 1.00 87.50 169 GLN A O 1
ATOM 1413 N N . LYS A 1 170 ? -1.530 -14.566 -0.097 1.00 87.19 170 LYS A N 1
ATOM 1414 C CA . LYS A 1 170 ? -0.128 -14.782 0.305 1.00 87.19 170 LYS A CA 1
ATOM 1415 C C . LYS A 1 170 ? 0.012 -15.807 1.430 1.00 87.19 170 LYS A C 1
ATOM 1417 O O . LYS A 1 170 ? 1.012 -16.516 1.493 1.00 87.19 170 LYS A O 1
ATOM 1422 N N . TYR A 1 171 ? -0.947 -15.861 2.353 1.00 88.00 171 TYR A N 1
ATOM 1423 C CA . TYR A 1 171 ? -0.973 -16.906 3.375 1.00 88.00 171 TYR A CA 1
ATOM 1424 C C . TYR A 1 171 ? -1.228 -18.283 2.748 1.00 88.00 171 TYR A C 1
ATOM 1426 O O . TYR A 1 171 ? -0.520 -19.227 3.076 1.00 88.00 171 TYR A O 1
ATOM 1434 N N . GLU A 1 172 ? -2.167 -18.382 1.805 1.00 87.56 172 GLU A N 1
ATOM 1435 C CA . GLU A 1 172 ? -2.450 -19.611 1.054 1.00 87.56 172 GLU A CA 1
ATOM 1436 C C . GLU A 1 172 ? -1.206 -20.150 0.333 1.00 87.56 172 GLU A C 1
ATOM 1438 O O . GLU A 1 172 ? -0.896 -21.335 0.435 1.00 87.56 172 GLU A O 1
ATOM 1443 N N . GLU A 1 173 ? -0.460 -19.270 -0.340 1.00 88.00 173 GLU A N 1
ATOM 1444 C CA . GLU A 1 173 ? 0.796 -19.617 -1.015 1.00 88.00 173 GLU A CA 1
ATOM 1445 C C . GLU A 1 173 ? 1.815 -20.207 -0.028 1.00 88.00 173 GLU A C 1
ATOM 1447 O O . GLU A 1 173 ? 2.389 -21.262 -0.291 1.00 88.00 173 GLU A O 1
ATOM 1452 N N . LYS A 1 174 ? 1.964 -19.604 1.159 1.00 87.56 174 LYS A N 1
ATOM 1453 C CA . LYS A 1 174 ? 2.850 -20.120 2.217 1.00 87.56 174 LYS A CA 1
ATOM 1454 C C . LYS A 1 174 ? 2.406 -21.471 2.777 1.00 87.56 174 LYS A C 1
ATOM 1456 O O . LYS A 1 174 ? 3.251 -22.295 3.117 1.00 87.56 174 LYS A O 1
ATOM 1461 N N . VAL A 1 175 ? 1.098 -21.706 2.897 1.00 87.50 175 VAL A N 1
ATOM 1462 C CA . VAL A 1 175 ? 0.571 -23.021 3.303 1.00 87.50 175 VAL A CA 1
ATOM 1463 C C . VAL A 1 175 ? 0.930 -24.065 2.245 1.00 87.50 175 VAL A C 1
ATOM 1465 O O . VAL A 1 175 ? 1.434 -25.128 2.591 1.00 87.50 175 VAL A O 1
ATOM 1468 N N . ALA A 1 176 ? 0.730 -23.748 0.964 1.00 87.62 176 ALA A N 1
ATOM 1469 C CA . ALA A 1 176 ? 1.044 -24.658 -0.134 1.00 87.62 176 ALA A CA 1
ATOM 1470 C C . ALA A 1 176 ? 2.548 -24.981 -0.217 1.00 87.62 176 ALA A C 1
ATOM 1472 O O . ALA A 1 176 ? 2.921 -26.124 -0.487 1.00 87.62 176 ALA A O 1
ATOM 1473 N N . GLU A 1 177 ? 3.416 -24.001 0.053 1.00 85.94 177 GLU A N 1
ATOM 1474 C CA . GLU A 1 177 ? 4.865 -24.211 0.173 1.00 85.94 177 GLU A CA 1
ATOM 1475 C C . GLU A 1 177 ? 5.207 -25.177 1.316 1.00 85.94 177 GLU A C 1
ATOM 1477 O O . GLU A 1 177 ? 5.964 -26.128 1.110 1.00 85.94 177 GLU A O 1
ATOM 1482 N N . TYR A 1 178 ? 4.605 -24.989 2.494 1.00 87.19 178 TYR A N 1
ATOM 1483 C CA . TYR A 1 178 ? 4.790 -25.876 3.644 1.00 87.19 178 TYR A CA 1
ATOM 1484 C C . TYR A 1 178 ? 4.303 -27.308 3.370 1.00 87.19 178 TYR A C 1
ATOM 1486 O O . TYR A 1 178 ? 5.009 -28.274 3.668 1.00 87.19 178 TYR A O 1
ATOM 1494 N N . ASP A 1 179 ? 3.136 -27.463 2.744 1.00 85.31 179 ASP A N 1
ATOM 1495 C CA . ASP A 1 179 ? 2.604 -28.775 2.366 1.00 85.31 179 ASP A CA 1
ATOM 1496 C C . ASP A 1 179 ? 3.535 -29.484 1.366 1.00 85.31 179 ASP A C 1
ATOM 1498 O O . ASP A 1 179 ? 3.804 -30.683 1.496 1.00 85.31 179 ASP A O 1
ATOM 1502 N N . ALA A 1 180 ? 4.108 -28.745 0.409 1.00 85.94 180 ALA A N 1
ATOM 1503 C CA . ALA A 1 180 ? 5.099 -29.282 -0.522 1.00 85.94 180 ALA A CA 1
ATOM 1504 C C . ALA A 1 180 ? 6.404 -29.707 0.182 1.00 85.94 180 ALA A C 1
ATOM 1506 O O . ALA A 1 180 ? 7.013 -30.709 -0.205 1.00 85.94 180 ALA A O 1
ATOM 1507 N N . GLU A 1 181 ? 6.845 -28.982 1.215 1.00 83.06 181 GLU A N 1
ATOM 1508 C CA . GLU A 1 181 ? 7.994 -29.366 2.046 1.00 83.06 181 GLU A CA 1
ATOM 1509 C C . GLU A 1 181 ? 7.724 -30.638 2.865 1.00 83.06 181 GLU A C 1
ATOM 1511 O O . GLU A 1 181 ? 8.607 -31.494 2.962 1.00 83.06 181 GLU A O 1
ATOM 1516 N N . ILE A 1 182 ? 6.506 -30.816 3.392 1.00 83.75 182 ILE A N 1
ATOM 1517 C CA . ILE A 1 182 ? 6.105 -32.045 4.095 1.00 83.75 182 ILE A CA 1
ATOM 1518 C C . ILE A 1 182 ? 6.108 -33.248 3.153 1.00 83.75 182 ILE A C 1
ATOM 1520 O O . ILE A 1 182 ? 6.610 -34.307 3.531 1.00 83.75 182 ILE A O 1
ATOM 1524 N N . VAL A 1 183 ? 5.557 -33.113 1.943 1.00 84.25 183 VAL A N 1
ATOM 1525 C CA . VAL A 1 183 ? 5.540 -34.212 0.962 1.00 84.25 183 VAL A CA 1
ATOM 1526 C C . VAL A 1 183 ? 6.967 -34.648 0.641 1.00 84.25 183 VAL A C 1
ATOM 1528 O O . VAL A 1 183 ? 7.279 -35.829 0.763 1.00 84.25 183 VAL A O 1
ATOM 1531 N N . LYS A 1 184 ? 7.871 -33.697 0.370 1.00 81.31 184 LYS A N 1
ATOM 1532 C CA . LYS A 1 184 ? 9.298 -33.990 0.151 1.00 81.31 184 LYS A CA 1
ATOM 1533 C C . LYS A 1 184 ? 9.936 -34.688 1.353 1.00 81.31 184 LYS A C 1
ATOM 1535 O O . LYS A 1 184 ? 10.690 -35.639 1.176 1.00 81.31 184 LYS A O 1
ATOM 1540 N N . PHE A 1 185 ? 9.640 -34.237 2.572 1.00 79.25 185 PHE A N 1
ATOM 1541 C CA . PHE A 1 185 ? 10.150 -34.862 3.793 1.00 79.25 185 PHE A CA 1
ATOM 1542 C C . PHE A 1 185 ? 9.647 -36.305 3.962 1.00 79.25 185 PHE A C 1
ATOM 1544 O O . PHE A 1 185 ? 10.431 -37.201 4.275 1.00 79.25 185 PHE A O 1
ATOM 1551 N N . ASN A 1 186 ? 8.361 -36.550 3.707 1.00 80.12 186 ASN A N 1
ATOM 1552 C CA . ASN A 1 186 ? 7.762 -37.881 3.787 1.00 80.12 186 ASN A CA 1
ATOM 1553 C C . ASN A 1 186 ? 8.278 -38.818 2.688 1.00 80.12 186 ASN A C 1
ATOM 1555 O O . ASN A 1 186 ? 8.562 -39.977 2.981 1.00 80.12 186 ASN A O 1
ATOM 1559 N N . ASP A 1 187 ? 8.474 -38.324 1.464 1.00 77.62 187 ASP A N 1
ATOM 1560 C CA . ASP A 1 187 ? 9.058 -39.094 0.361 1.00 77.62 187 ASP A CA 1
ATOM 1561 C C . ASP A 1 187 ? 10.489 -39.543 0.688 1.00 77.62 187 ASP A C 1
ATOM 1563 O O . ASP A 1 187 ? 10.868 -40.676 0.385 1.00 77.62 187 ASP A O 1
ATOM 1567 N N . ILE A 1 188 ? 11.273 -38.695 1.365 1.00 69.00 188 ILE A N 1
ATOM 1568 C CA . ILE A 1 188 ? 12.624 -39.034 1.842 1.00 69.00 188 ILE A CA 1
ATOM 1569 C C . ILE A 1 188 ? 12.571 -40.098 2.947 1.00 69.00 188 ILE A C 1
ATOM 1571 O O . ILE A 1 188 ? 13.395 -41.008 2.947 1.00 69.00 188 ILE A O 1
ATOM 1575 N N . LEU A 1 189 ? 11.605 -40.020 3.870 1.00 66.62 189 LEU A N 1
ATOM 1576 C CA . LEU A 1 189 ? 11.434 -41.022 4.930 1.00 66.62 189 LEU A CA 1
ATOM 1577 C C . LEU A 1 189 ? 10.949 -42.378 4.402 1.00 66.62 189 LEU A C 1
ATOM 1579 O O . LEU A 1 189 ? 11.343 -43.416 4.931 1.00 66.62 189 LEU A O 1
ATOM 1583 N N . GLN A 1 190 ? 10.080 -42.381 3.389 1.00 63.88 190 GLN A N 1
ATOM 1584 C CA . GLN A 1 190 ? 9.543 -43.605 2.786 1.00 63.88 190 GLN A CA 1
ATOM 1585 C C . GLN A 1 190 ? 10.508 -44.233 1.775 1.00 63.88 190 GLN A C 1
ATOM 1587 O O . GLN A 1 190 ? 10.506 -45.451 1.575 1.00 63.88 190 GLN A O 1
ATOM 1592 N N . SER A 1 191 ? 11.370 -43.426 1.162 1.00 57.78 191 SER A N 1
ATOM 1593 C CA . SER A 1 191 ? 12.453 -43.916 0.323 1.00 57.78 191 SER A CA 1
ATOM 1594 C C . SER A 1 191 ? 13.553 -44.500 1.209 1.00 57.78 191 SER A C 1
ATOM 1596 O O . SER A 1 191 ? 14.394 -43.778 1.729 1.00 57.78 191 SER A O 1
ATOM 1598 N N . ASN A 1 192 ? 13.616 -45.830 1.325 1.00 52.69 192 ASN A N 1
ATOM 1599 C CA . ASN A 1 192 ? 14.738 -46.586 1.916 1.00 52.69 192 ASN A CA 1
ATOM 1600 C C . ASN A 1 192 ? 16.058 -46.444 1.112 1.00 52.69 192 ASN A C 1
ATOM 1602 O O . ASN A 1 192 ? 16.806 -47.405 0.919 1.00 52.69 192 ASN A O 1
ATOM 1606 N N . ARG A 1 193 ? 16.351 -45.258 0.577 1.00 53.69 193 ARG A N 1
ATOM 1607 C CA . ARG A 1 193 ? 17.523 -44.952 -0.233 1.00 53.69 193 ARG A CA 1
ATOM 1608 C C . ARG A 1 193 ? 18.579 -44.353 0.692 1.00 53.69 193 ARG A C 1
ATOM 1610 O O . ARG A 1 193 ? 18.679 -43.144 0.852 1.00 53.69 193 ARG A O 1
ATOM 1617 N N . ILE A 1 194 ? 19.381 -45.216 1.315 1.00 51.62 194 ILE A N 1
ATOM 1618 C CA . ILE A 1 194 ? 20.621 -44.801 1.986 1.00 51.62 194 ILE A CA 1
ATOM 1619 C C . ILE A 1 194 ? 21.652 -44.499 0.886 1.00 51.62 194 ILE A C 1
ATOM 1621 O O . ILE A 1 194 ? 22.610 -45.242 0.678 1.00 51.62 194 ILE A O 1
ATOM 1625 N N . GLU A 1 195 ? 21.438 -43.432 0.117 1.00 53.62 195 GLU A N 1
ATOM 1626 C CA . GLU A 1 195 ? 22.543 -42.803 -0.599 1.00 53.62 195 GLU A CA 1
ATOM 1627 C C . GLU A 1 195 ? 23.380 -42.070 0.449 1.00 53.62 195 GLU A C 1
ATOM 1629 O O . GLU A 1 195 ? 22.851 -41.365 1.309 1.00 53.62 195 GLU A O 1
ATOM 1634 N N . LYS A 1 196 ? 24.696 -42.303 0.435 1.00 49.03 196 LYS A N 1
ATOM 1635 C CA . LYS A 1 196 ? 25.648 -41.586 1.286 1.00 49.03 196 LYS A CA 1
ATOM 1636 C C . LYS A 1 196 ? 25.482 -40.092 1.014 1.00 49.03 196 LYS A C 1
ATOM 1638 O O . LYS A 1 196 ? 26.016 -39.595 0.029 1.00 49.03 196 LYS A O 1
ATOM 1643 N N . VAL A 1 197 ? 24.731 -39.417 1.882 1.00 49.84 197 VAL A N 1
ATOM 1644 C CA . VAL A 1 197 ? 24.470 -37.979 1.838 1.00 49.84 197 VAL A CA 1
ATOM 1645 C C . VAL A 1 197 ? 25.819 -37.269 1.868 1.00 49.84 197 VAL A C 1
ATOM 1647 O O . VAL A 1 197 ? 26.469 -37.185 2.915 1.00 49.84 197 VAL A O 1
ATOM 1650 N N . GLY A 1 198 ? 26.263 -36.804 0.700 1.00 46.69 198 GLY A N 1
ATOM 1651 C CA . GLY A 1 198 ? 27.364 -35.863 0.600 1.00 46.69 198 GLY A CA 1
ATOM 1652 C C . GLY A 1 198 ? 27.015 -34.615 1.404 1.00 46.69 198 GLY A C 1
ATOM 1653 O O . GLY A 1 198 ? 25.852 -34.241 1.538 1.00 46.69 198 GLY A O 1
ATOM 1654 N N . GLU A 1 199 ? 28.020 -33.959 1.970 1.00 49.69 199 GLU A N 1
ATOM 1655 C CA . GLU A 1 199 ? 27.864 -32.780 2.835 1.00 49.69 199 GLU A CA 1
ATOM 1656 C C . GLU A 1 199 ? 27.070 -31.621 2.184 1.00 49.69 199 GLU A C 1
ATOM 1658 O O . GLU A 1 199 ? 26.563 -30.746 2.885 1.00 49.69 199 GLU A O 1
ATOM 1663 N N . SER A 1 200 ? 26.897 -31.653 0.858 1.00 49.81 200 SER A N 1
ATOM 1664 C CA . SER A 1 200 ? 26.075 -30.744 0.055 1.00 49.81 200 SER A CA 1
ATOM 1665 C C . SER A 1 200 ? 24.558 -30.966 0.159 1.00 49.81 200 SER A C 1
ATOM 1667 O O . SER A 1 200 ? 23.816 -29.992 0.054 1.00 49.81 200 SER A O 1
ATOM 1669 N N . ASP A 1 201 ? 24.086 -32.192 0.409 1.00 49.81 201 ASP A N 1
ATOM 1670 C CA . ASP A 1 201 ? 22.648 -32.535 0.393 1.00 49.81 201 ASP A CA 1
ATOM 1671 C C . ASP A 1 201 ? 21.955 -32.337 1.750 1.00 49.81 201 ASP A C 1
ATOM 1673 O O . ASP A 1 201 ? 20.733 -32.249 1.833 1.00 49.81 201 ASP A O 1
ATOM 1677 N N . LYS A 1 202 ? 22.719 -32.152 2.834 1.00 51.69 202 LYS A N 1
ATOM 1678 C CA . LYS A 1 202 ? 22.155 -31.811 4.156 1.00 51.69 202 LYS A CA 1
ATOM 1679 C C . LYS A 1 202 ? 21.472 -30.437 4.193 1.00 51.69 202 LYS A C 1
ATOM 1681 O O . LYS A 1 202 ? 20.737 -30.160 5.133 1.00 51.69 202 LYS A O 1
ATOM 1686 N N . LYS A 1 203 ? 21.740 -29.564 3.213 1.00 53.56 203 LYS A N 1
ATOM 1687 C CA . LYS A 1 203 ? 21.127 -28.228 3.105 1.00 53.56 203 LYS A CA 1
ATOM 1688 C C . LYS A 1 203 ? 19.803 -28.220 2.337 1.00 53.56 203 LYS A C 1
ATOM 1690 O O . LYS A 1 203 ? 19.068 -27.249 2.465 1.00 53.56 203 LYS A O 1
ATOM 1695 N N . SER A 1 204 ? 19.520 -29.238 1.523 1.00 55.62 204 SER A N 1
ATOM 1696 C CA . SER A 1 204 ? 18.337 -29.278 0.649 1.00 55.62 204 SER A CA 1
ATOM 1697 C C . SER A 1 204 ? 17.168 -30.062 1.249 1.00 55.62 204 SER A C 1
ATOM 1699 O O . SER A 1 204 ? 16.029 -29.877 0.825 1.00 55.62 204 SER A O 1
ATOM 1701 N N . THR A 1 205 ? 17.424 -30.910 2.247 1.00 61.06 205 THR A N 1
ATOM 1702 C CA . THR A 1 205 ? 16.382 -31.662 2.95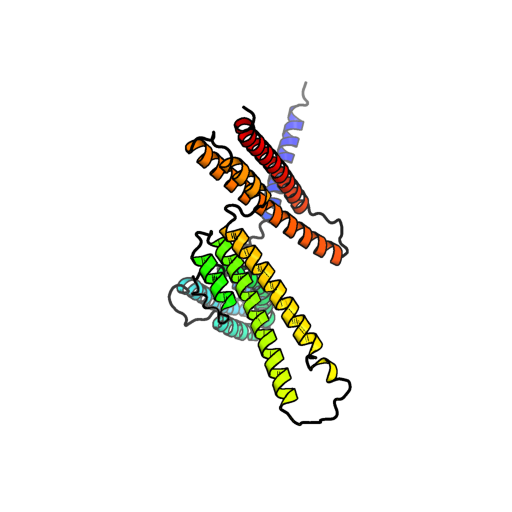0 1.00 61.06 205 THR A CA 1
ATOM 1703 C C . THR A 1 205 ? 15.870 -30.870 4.157 1.00 61.06 205 THR A C 1
ATOM 1705 O O . THR A 1 205 ? 16.670 -30.597 5.059 1.00 61.06 205 THR A O 1
ATOM 1708 N N . PRO A 1 206 ? 14.572 -30.518 4.228 1.00 65.62 206 PRO A N 1
ATOM 1709 C CA . PRO A 1 206 ? 14.029 -29.827 5.392 1.00 65.62 206 PRO A CA 1
ATOM 1710 C C . PRO A 1 206 ? 14.154 -30.726 6.628 1.00 65.62 206 PRO A C 1
ATOM 1712 O O . PRO A 1 206 ? 13.700 -31.870 6.634 1.00 65.62 206 PRO A O 1
ATOM 1715 N N . SER A 1 207 ? 14.803 -30.232 7.684 1.00 75.75 207 SER A N 1
ATOM 1716 C CA . SER A 1 207 ? 14.877 -30.959 8.952 1.00 75.75 207 SER A CA 1
ATOM 1717 C C . SER A 1 207 ? 13.516 -30.938 9.651 1.00 75.75 207 SER A C 1
ATOM 1719 O O . SER A 1 207 ? 12.767 -29.968 9.551 1.00 75.75 207 SER A O 1
ATOM 1721 N N . SER A 1 208 ? 13.216 -31.956 10.465 1.00 77.94 208 SER A N 1
ATOM 1722 C CA . SER A 1 208 ? 12.015 -31.960 11.322 1.00 77.94 208 SER A CA 1
ATOM 1723 C C . SER A 1 208 ? 11.947 -30.728 12.244 1.00 77.94 208 SER A C 1
ATOM 1725 O O . SER A 1 208 ? 10.863 -30.248 12.571 1.00 77.94 208 SER A O 1
ATOM 1727 N N . SER A 1 209 ? 13.103 -30.180 12.638 1.00 81.25 209 SER A N 1
ATOM 1728 C CA . SER A 1 209 ? 13.192 -28.919 13.388 1.00 81.25 209 SER A CA 1
ATOM 1729 C C . SER A 1 209 ? 12.747 -27.710 12.557 1.00 81.25 209 SER A C 1
ATOM 1731 O O . SER A 1 209 ? 12.049 -26.836 13.069 1.00 81.25 209 SER A O 1
ATOM 1733 N N . ASP A 1 210 ? 13.100 -27.679 11.273 1.00 81.69 210 ASP A N 1
ATOM 1734 C CA . ASP A 1 210 ? 12.776 -26.572 10.370 1.00 81.69 210 ASP A CA 1
ATOM 1735 C C . ASP A 1 210 ? 11.293 -26.595 9.991 1.00 81.69 210 ASP A C 1
ATOM 1737 O O . ASP A 1 210 ? 10.634 -25.563 10.079 1.00 81.69 210 ASP A O 1
ATOM 1741 N N . LEU A 1 211 ? 10.718 -27.781 9.754 1.00 82.75 211 LEU A N 1
ATOM 1742 C CA . LEU A 1 211 ? 9.271 -27.947 9.561 1.00 82.75 211 LEU A CA 1
ATOM 1743 C C . LEU A 1 211 ? 8.461 -27.480 10.779 1.00 82.75 211 LEU A C 1
ATOM 1745 O O . LEU A 1 211 ? 7.410 -26.861 10.628 1.00 82.75 211 LEU A O 1
ATOM 1749 N N . LYS A 1 212 ? 8.943 -27.738 12.003 1.00 84.38 212 LYS A N 1
ATOM 1750 C CA . LYS A 1 212 ? 8.291 -27.238 13.227 1.00 84.38 212 LYS A CA 1
ATOM 1751 C C . LYS A 1 212 ? 8.358 -25.716 13.337 1.00 84.38 212 LYS A C 1
ATOM 1753 O O . LYS A 1 212 ? 7.392 -25.105 13.787 1.00 84.38 212 LYS A O 1
ATOM 1758 N N . LYS A 1 213 ? 9.474 -25.101 12.932 1.00 86.38 213 LYS A N 1
ATOM 1759 C CA . LYS A 1 213 ? 9.610 -23.638 12.895 1.00 86.38 213 LYS A CA 1
ATOM 1760 C C . LYS A 1 213 ? 8.705 -23.020 11.831 1.00 86.38 213 LYS A C 1
ATOM 1762 O O . LYS A 1 213 ? 7.995 -22.076 12.158 1.00 86.38 213 LYS A O 1
ATOM 1767 N N . HIS A 1 214 ? 8.681 -23.584 10.621 1.00 84.25 214 HIS A N 1
ATOM 1768 C CA . HIS A 1 214 ? 7.796 -23.154 9.534 1.00 84.25 214 HIS A CA 1
ATOM 1769 C C . HIS A 1 214 ? 6.327 -23.243 9.962 1.00 84.25 214 HIS A C 1
ATOM 1771 O O . HIS A 1 214 ? 5.584 -22.280 9.799 1.00 84.25 214 HIS A O 1
ATOM 1777 N N . PHE A 1 215 ? 5.923 -24.337 10.618 1.00 86.62 215 PHE A N 1
ATOM 1778 C CA . PHE A 1 215 ? 4.573 -24.470 11.169 1.00 86.62 215 PHE A CA 1
ATOM 1779 C C . PHE A 1 215 ? 4.260 -23.407 12.233 1.00 86.62 215 PHE A C 1
ATOM 1781 O O . PHE A 1 215 ? 3.202 -22.785 12.192 1.00 86.62 215 PHE A O 1
ATOM 1788 N N . ALA A 1 216 ? 5.177 -23.159 13.174 1.00 87.38 216 ALA A N 1
ATOM 1789 C CA . ALA A 1 216 ? 4.983 -22.135 14.202 1.00 87.38 216 ALA A CA 1
ATOM 1790 C C . ALA A 1 216 ? 4.888 -20.717 13.606 1.00 87.38 216 ALA A C 1
ATOM 1792 O O . ALA A 1 216 ? 4.094 -19.896 14.068 1.00 87.38 216 ALA A O 1
ATOM 1793 N N . GLU A 1 217 ? 5.674 -20.425 12.568 1.00 88.44 217 GLU A N 1
ATOM 1794 C CA . GLU A 1 217 ? 5.597 -19.167 11.827 1.00 88.44 217 GLU A CA 1
ATOM 1795 C C . GLU A 1 217 ? 4.279 -19.044 11.055 1.00 88.44 217 GLU A C 1
ATOM 1797 O O . GLU A 1 217 ? 3.651 -17.982 11.075 1.00 88.44 217 GLU A O 1
ATOM 1802 N N . LEU A 1 218 ? 3.820 -20.136 10.440 1.00 89.00 218 LEU A N 1
ATOM 1803 C CA . LEU A 1 218 ? 2.548 -20.198 9.733 1.00 89.00 218 LEU A CA 1
ATOM 1804 C C . LEU A 1 218 ? 1.374 -19.959 10.690 1.00 89.00 218 LEU A C 1
ATOM 1806 O O . LEU A 1 218 ? 0.508 -19.136 10.391 1.00 89.00 218 LEU A O 1
ATOM 1810 N N . GLU A 1 219 ? 1.376 -20.584 11.867 1.00 87.31 219 GLU A N 1
ATOM 1811 C CA . GLU A 1 219 ? 0.340 -20.383 12.886 1.00 87.31 219 GLU A CA 1
ATOM 1812 C C . GLU A 1 219 ? 0.331 -18.932 13.386 1.00 87.31 219 GLU A C 1
ATOM 1814 O O . GLU A 1 219 ? -0.712 -18.279 13.397 1.00 87.31 219 GLU A O 1
ATOM 1819 N N . LYS A 1 220 ? 1.507 -18.362 13.672 1.00 87.69 220 LYS A N 1
ATOM 1820 C CA . LYS A 1 220 ? 1.632 -16.947 14.048 1.00 87.69 220 LYS A CA 1
ATOM 1821 C C . LYS A 1 220 ? 1.144 -16.013 12.937 1.00 87.69 220 LYS A C 1
ATOM 1823 O O . LYS A 1 220 ? 0.518 -14.987 13.207 1.00 87.69 220 LYS A O 1
ATOM 1828 N N . SER A 1 221 ? 1.440 -16.333 11.678 1.00 84.25 221 SER A N 1
ATOM 1829 C CA . SER A 1 221 ? 0.984 -15.543 10.532 1.00 84.25 221 SER A CA 1
ATOM 1830 C C . SER A 1 221 ? -0.539 -15.584 10.388 1.00 84.25 221 SER A C 1
ATOM 1832 O O . SER A 1 221 ? -1.148 -14.545 10.130 1.00 84.25 221 SER A O 1
ATOM 1834 N N . TYR A 1 222 ? -1.155 -16.738 10.665 1.00 88.62 222 TYR A N 1
ATOM 1835 C CA . TYR A 1 222 ? -2.603 -16.897 10.698 1.00 88.62 222 TYR A CA 1
ATOM 1836 C C . TYR A 1 222 ? -3.237 -16.107 11.844 1.00 88.62 222 TYR A C 1
ATOM 1838 O O . TYR A 1 222 ? -4.189 -15.371 11.608 1.00 88.62 222 TYR A O 1
ATOM 1846 N N . GLU A 1 223 ? -2.705 -16.193 13.066 1.00 86.94 223 GLU A N 1
ATOM 1847 C CA . GLU A 1 223 ? -3.210 -15.421 14.210 1.00 86.94 223 GLU A CA 1
ATOM 1848 C C . GLU A 1 223 ? -3.155 -13.912 13.946 1.00 86.94 223 GLU A C 1
ATOM 1850 O O . GLU A 1 223 ? -4.120 -13.189 14.208 1.00 86.94 223 GLU A O 1
ATOM 1855 N N . ASN A 1 224 ? -2.054 -13.434 13.359 1.00 84.25 224 ASN A N 1
ATOM 1856 C CA . ASN A 1 224 ? -1.905 -12.036 12.966 1.00 84.25 224 ASN A CA 1
ATOM 1857 C C . ASN A 1 224 ? -2.932 -11.630 11.903 1.00 84.25 224 ASN A C 1
ATOM 1859 O O . ASN A 1 224 ? -3.547 -10.565 12.017 1.00 84.25 224 ASN A O 1
ATOM 1863 N N . LEU A 1 225 ? -3.131 -12.472 10.885 1.00 86.19 225 LEU A N 1
ATOM 1864 C CA . LEU A 1 225 ? -4.100 -12.239 9.818 1.00 86.19 225 LEU A CA 1
ATOM 1865 C C . LEU A 1 225 ? -5.533 -12.250 10.362 1.00 86.19 225 LEU A C 1
ATOM 1867 O O . LEU A 1 225 ? -6.299 -11.336 10.077 1.00 86.19 225 LEU A O 1
ATOM 1871 N N . TYR A 1 226 ? -5.873 -13.208 11.222 1.00 84.56 226 TYR A N 1
ATOM 1872 C CA . TYR A 1 226 ? -7.160 -13.289 11.906 1.00 84.56 226 TYR A CA 1
ATOM 1873 C C . TYR A 1 226 ? -7.417 -12.051 12.771 1.00 84.56 226 TYR A C 1
ATOM 1875 O O . TYR A 1 226 ? -8.471 -11.429 12.663 1.00 84.56 226 TYR A O 1
ATOM 1883 N N . ALA A 1 227 ? -6.438 -11.621 13.572 1.00 79.19 227 ALA A N 1
ATOM 1884 C CA . ALA A 1 227 ? -6.552 -10.408 14.379 1.00 79.19 227 ALA A CA 1
ATOM 1885 C C . ALA A 1 227 ? -6.700 -9.142 13.520 1.00 79.19 227 ALA A C 1
ATOM 1887 O O . ALA A 1 227 ? -7.325 -8.172 13.953 1.00 79.19 227 ALA A O 1
ATOM 1888 N N . LYS A 1 228 ? -6.118 -9.125 12.317 1.00 78.31 228 LYS A N 1
ATOM 1889 C CA . LYS A 1 228 ? -6.227 -8.016 11.364 1.00 78.31 228 LYS A CA 1
ATOM 1890 C C . LYS A 1 228 ? -7.572 -8.005 10.643 1.00 78.31 228 LYS A C 1
ATOM 1892 O O . LYS A 1 228 ? -8.156 -6.935 10.501 1.00 78.31 228 LYS A O 1
ATOM 1897 N N . VAL A 1 229 ? -8.073 -9.170 10.236 1.00 81.00 229 VAL A N 1
ATOM 1898 C CA . VAL A 1 229 ? -9.412 -9.354 9.659 1.00 81.00 229 VAL A CA 1
ATOM 1899 C C . VAL A 1 229 ? -10.471 -8.971 10.685 1.00 81.00 229 VAL A C 1
ATOM 1901 O O . VAL A 1 229 ? -11.317 -8.135 10.394 1.00 81.00 229 VAL A O 1
ATOM 1904 N N . LYS A 1 230 ? -10.360 -9.468 11.919 1.00 78.00 230 LYS A N 1
ATOM 1905 C CA . LYS A 1 230 ? -11.255 -9.108 13.021 1.00 78.00 230 LYS A CA 1
ATOM 1906 C C . LYS A 1 230 ? -11.254 -7.599 13.282 1.00 78.00 230 LYS A C 1
ATOM 1908 O O . LYS A 1 230 ? -12.315 -6.991 13.284 1.00 78.00 230 LYS A O 1
ATOM 1913 N N . ARG A 1 231 ? -10.075 -6.971 13.377 1.00 72.19 231 ARG A N 1
ATOM 1914 C CA . ARG A 1 231 ? -9.961 -5.505 13.494 1.00 72.19 231 ARG A CA 1
ATOM 1915 C C . ARG A 1 231 ? -10.510 -4.750 12.290 1.00 72.19 231 ARG A C 1
ATOM 1917 O O . ARG A 1 231 ? -10.999 -3.650 12.466 1.00 72.19 231 ARG A O 1
ATOM 1924 N N . ALA A 1 232 ? -10.419 -5.295 11.081 1.00 68.25 232 ALA A N 1
ATOM 1925 C CA . ALA A 1 232 ? -10.994 -4.659 9.900 1.00 68.25 232 ALA A CA 1
ATOM 1926 C C . ALA A 1 232 ? -12.526 -4.743 9.896 1.00 68.25 232 ALA A C 1
ATOM 1928 O O . ALA A 1 232 ? -13.178 -3.793 9.487 1.00 68.25 232 ALA A O 1
ATOM 1929 N N . ILE A 1 233 ? -13.088 -5.859 10.363 1.00 68.50 233 ILE A N 1
ATOM 1930 C CA . ILE A 1 233 ? -14.536 -6.062 10.483 1.00 68.50 233 ILE A CA 1
ATOM 1931 C C . ILE A 1 233 ? -15.111 -5.199 11.615 1.00 68.50 233 ILE A C 1
ATOM 1933 O O . ILE A 1 233 ? -16.165 -4.592 11.453 1.00 68.50 233 ILE A O 1
ATOM 1937 N N . GLU A 1 234 ? -14.419 -5.132 12.754 1.00 66.44 234 GLU A N 1
ATOM 1938 C CA . GLU A 1 234 ? -14.830 -4.344 13.925 1.00 66.44 234 GLU A CA 1
ATOM 1939 C C . GLU A 1 234 ? -14.509 -2.845 13.758 1.00 66.44 234 GLU A C 1
ATOM 1941 O O . GLU A 1 234 ? -15.225 -1.984 14.268 1.00 66.44 234 GLU A O 1
ATOM 1946 N N . GLY A 1 235 ? -13.453 -2.512 13.015 1.00 61.72 235 GLY A N 1
ATOM 1947 C CA . GLY A 1 235 ? -12.987 -1.150 12.790 1.00 61.72 235 GLY A CA 1
ATOM 1948 C C . GLY A 1 235 ? -13.732 -0.464 11.650 1.00 61.72 235 GLY A C 1
ATOM 1949 O O . GLY A 1 235 ? -13.445 -0.686 10.476 1.00 61.72 235 GLY A O 1
ATOM 1950 N N . ARG A 1 236 ? -14.637 0.464 11.987 1.00 63.84 236 ARG A N 1
ATOM 1951 C CA . ARG A 1 236 ? -15.267 1.381 11.009 1.00 63.84 236 ARG A CA 1
ATOM 1952 C C . ARG A 1 236 ? -14.268 2.291 10.276 1.00 63.84 236 ARG A C 1
ATOM 1954 O O . ARG A 1 236 ? -14.620 2.843 9.234 1.00 63.84 236 ARG A O 1
ATOM 1961 N N . PHE A 1 237 ? -13.063 2.458 10.823 1.00 70.50 237 PHE A N 1
ATOM 1962 C CA . PHE A 1 237 ? -12.009 3.350 10.336 1.00 70.50 237 PHE A CA 1
ATOM 1963 C C . PHE A 1 237 ? -10.680 2.594 10.256 1.00 70.50 237 PHE A C 1
ATOM 1965 O O . PHE A 1 237 ? -10.406 1.726 11.083 1.00 70.50 237 PHE A O 1
ATOM 1972 N N . GLN A 1 238 ? -9.852 2.908 9.261 1.00 66.81 238 GLN A N 1
ATOM 1973 C CA . GLN A 1 238 ? -8.588 2.209 9.017 1.00 66.81 238 GLN A CA 1
ATOM 1974 C C . GLN A 1 238 ? -7.490 2.622 10.005 1.00 66.81 238 GLN A C 1
ATOM 1976 O O . GLN A 1 238 ? -6.601 1.828 10.323 1.00 66.81 238 GLN A O 1
ATOM 1981 N N . ASN A 1 239 ? -7.534 3.865 10.482 1.00 76.44 239 ASN A N 1
ATOM 1982 C CA . ASN A 1 239 ? -6.595 4.408 11.446 1.00 76.44 239 ASN A CA 1
ATOM 1983 C C . ASN A 1 239 ? -7.084 4.201 12.888 1.00 76.44 239 ASN A C 1
ATOM 1985 O O . ASN A 1 239 ? -8.155 4.673 13.270 1.00 76.44 239 ASN A O 1
ATOM 1989 N N . GLU A 1 240 ? -6.244 3.582 13.722 1.00 73.00 240 GLU A N 1
ATOM 1990 C CA . GLU A 1 240 ? -6.541 3.307 15.136 1.00 73.00 240 GLU A CA 1
ATOM 1991 C C . GLU A 1 240 ? -6.892 4.579 15.933 1.00 73.00 240 GLU A C 1
ATOM 1993 O O . GLU A 1 240 ? -7.717 4.541 16.842 1.00 73.00 240 GLU A O 1
ATOM 1998 N N . LYS A 1 241 ? -6.314 5.737 15.584 1.00 76.75 241 LYS A N 1
ATOM 1999 C CA . LYS A 1 241 ? -6.649 7.010 16.243 1.00 76.75 241 LYS A CA 1
ATOM 2000 C C . LYS A 1 241 ? -8.057 7.483 15.899 1.00 76.75 241 LYS A C 1
ATOM 2002 O O . LYS A 1 241 ? -8.773 7.954 16.775 1.00 76.75 241 LYS A O 1
ATOM 2007 N N . VAL A 1 242 ? -8.453 7.348 14.635 1.00 82.75 242 VAL A N 1
ATOM 2008 C CA . VAL A 1 242 ? -9.791 7.732 14.165 1.00 82.75 242 VAL A CA 1
ATOM 2009 C C . VAL A 1 242 ? -10.838 6.788 14.752 1.00 82.75 242 VAL A C 1
ATOM 2011 O O . VAL A 1 242 ? -11.908 7.235 15.153 1.00 82.75 242 VAL A O 1
ATOM 2014 N N . GLN A 1 243 ? -10.495 5.507 14.900 1.00 78.44 243 GLN A N 1
ATOM 2015 C CA . GLN A 1 243 ? -11.334 4.536 15.591 1.00 78.44 243 GLN A CA 1
ATOM 2016 C C . GLN A 1 243 ? -11.567 4.912 17.065 1.00 78.44 243 GLN A C 1
ATOM 2018 O O . GLN A 1 243 ? -12.714 4.938 17.494 1.00 78.44 243 GLN A O 1
ATOM 2023 N N . LYS A 1 244 ? -10.525 5.304 17.811 1.00 79.19 244 LYS A N 1
ATOM 2024 C CA . LYS A 1 244 ? -10.677 5.782 19.201 1.00 79.19 244 LYS A CA 1
ATOM 2025 C C . LYS A 1 244 ? -11.556 7.031 19.302 1.00 79.19 244 LYS A C 1
ATOM 2027 O O . LYS A 1 244 ? -12.380 7.129 20.203 1.00 79.19 244 LYS A O 1
ATOM 2032 N N . LEU A 1 245 ? -11.420 7.974 18.365 1.00 82.31 245 LEU A N 1
ATOM 2033 C CA . LEU A 1 245 ? -12.294 9.154 18.305 1.00 82.31 245 LEU A CA 1
ATOM 2034 C C . LEU A 1 245 ? -13.751 8.765 18.028 1.00 82.31 245 LEU A C 1
ATOM 2036 O O . LEU A 1 245 ? -14.669 9.350 18.599 1.00 82.31 245 LEU A O 1
ATOM 2040 N N . TRP A 1 246 ? -13.975 7.765 17.178 1.00 82.81 246 TRP A N 1
ATOM 2041 C CA . TRP A 1 246 ? -15.311 7.244 16.926 1.00 82.81 246 TRP A CA 1
ATOM 2042 C C . TRP A 1 246 ? -15.913 6.5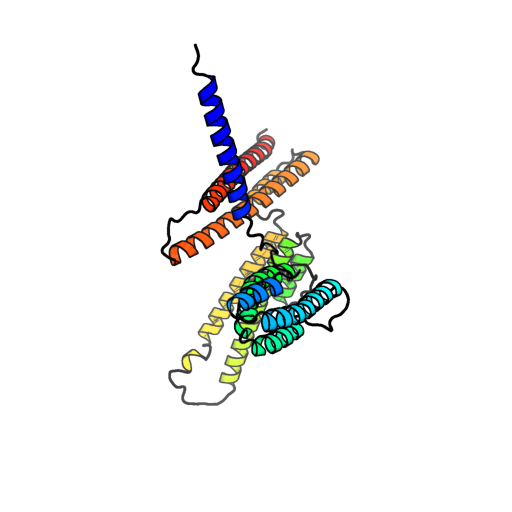42 18.145 1.00 82.81 246 TRP A C 1
ATOM 2044 O O . TRP A 1 246 ? -17.074 6.778 18.454 1.00 82.81 246 TRP A O 1
ATOM 2054 N N . GLU A 1 247 ? -15.134 5.729 18.858 1.00 78.56 247 GLU A N 1
ATOM 2055 C CA . GLU A 1 247 ? -15.558 5.087 20.110 1.00 78.56 247 GLU A CA 1
ATOM 2056 C C . GLU A 1 247 ? -15.978 6.142 21.145 1.00 78.56 247 GLU A C 1
ATOM 2058 O O . GLU A 1 247 ? -17.100 6.093 21.639 1.00 78.56 247 GLU A O 1
ATOM 2063 N N . MET A 1 248 ? -15.169 7.194 21.331 1.00 78.50 248 MET A N 1
ATOM 2064 C CA . MET A 1 248 ? -15.534 8.348 22.169 1.00 78.50 248 MET A CA 1
ATOM 2065 C C . MET A 1 248 ? -16.826 9.036 21.704 1.00 78.50 248 MET A C 1
ATOM 2067 O O . MET A 1 248 ? -17.603 9.516 22.517 1.00 78.50 248 MET A O 1
ATOM 2071 N N . THR A 1 249 ? -17.077 9.084 20.394 1.00 80.56 249 THR A N 1
ATOM 2072 C CA . THR A 1 249 ? -18.309 9.662 19.836 1.00 80.56 249 THR A CA 1
ATOM 2073 C C . THR A 1 249 ? -19.527 8.772 20.119 1.00 80.56 249 THR A C 1
ATOM 2075 O O . THR A 1 249 ? -20.607 9.289 20.384 1.00 80.56 249 THR A O 1
ATOM 2078 N N . MET A 1 250 ? -19.377 7.444 20.075 1.00 75.81 250 MET A N 1
ATOM 2079 C CA . MET A 1 250 ? -20.455 6.486 20.365 1.00 75.81 250 MET A CA 1
ATOM 2080 C C . MET A 1 250 ? -20.816 6.442 21.851 1.00 75.81 250 MET A C 1
ATOM 2082 O O . MET A 1 250 ? -21.993 6.320 22.186 1.00 75.81 250 MET A O 1
ATOM 2086 N N . ASP A 1 251 ? -19.819 6.566 22.727 1.00 74.88 251 ASP A N 1
ATOM 2087 C CA . ASP A 1 251 ? -20.021 6.586 24.179 1.00 74.88 251 ASP A CA 1
ATOM 2088 C C . ASP A 1 251 ? -20.752 7.865 24.642 1.00 74.88 251 ASP A C 1
ATOM 2090 O O . ASP A 1 251 ? -21.383 7.897 25.703 1.00 74.88 251 ASP A O 1
ATOM 2094 N N . ASN A 1 252 ? -20.751 8.908 23.807 1.00 75.56 252 ASN A N 1
ATOM 2095 C CA . ASN A 1 252 ? -21.426 10.171 24.070 1.00 75.56 252 ASN A CA 1
ATOM 2096 C C . ASN A 1 252 ? -22.922 10.116 23.746 1.00 75.56 252 ASN A C 1
ATOM 2098 O O . ASN A 1 252 ? -23.360 10.409 22.634 1.00 75.56 252 ASN A O 1
ATOM 2102 N N . GLN A 1 253 ? -23.740 9.881 24.772 1.00 66.75 253 GLN A N 1
ATOM 2103 C CA . GLN A 1 253 ? -25.209 9.868 24.666 1.00 66.75 253 GLN A CA 1
ATOM 2104 C C . GLN A 1 253 ? -25.848 11.212 24.263 1.00 66.75 253 GLN A C 1
ATOM 2106 O O . GLN A 1 253 ? -27.048 11.266 24.000 1.00 66.75 253 GLN A O 1
ATOM 2111 N N . ARG A 1 254 ? -25.080 12.308 24.239 1.00 71.56 254 ARG A N 1
ATOM 2112 C CA . ARG A 1 254 ? -25.579 13.669 23.973 1.00 71.56 254 ARG A CA 1
ATOM 2113 C C . ARG A 1 254 ? -25.474 14.107 22.513 1.00 71.56 254 ARG A C 1
ATOM 2115 O O . ARG A 1 254 ? -25.970 15.180 22.183 1.00 71.56 254 ARG A O 1
ATOM 2122 N N . ILE A 1 255 ? -24.832 13.316 21.657 1.00 77.75 255 ILE A N 1
ATOM 2123 C CA . ILE A 1 255 ? -24.633 13.670 20.251 1.00 77.75 255 ILE A CA 1
ATOM 2124 C C . ILE A 1 255 ? -25.920 13.394 19.475 1.00 77.75 255 ILE A C 1
ATOM 2126 O O . ILE A 1 255 ? -26.454 12.283 19.489 1.00 77.75 255 ILE A O 1
ATOM 2130 N N . SER A 1 256 ? -26.426 14.413 18.780 1.00 81.44 256 SER A N 1
ATOM 2131 C CA . SER A 1 256 ? -27.606 14.266 17.930 1.00 81.44 256 SER A CA 1
ATOM 2132 C C . SER A 1 256 ? -27.322 13.308 16.764 1.00 81.44 256 SER A C 1
ATOM 2134 O O . SER A 1 256 ? -26.219 13.316 16.218 1.00 81.44 256 SER A O 1
ATOM 2136 N N . PRO A 1 257 ? -28.305 12.529 16.277 1.00 80.88 257 PRO A N 1
ATOM 2137 C CA . PRO A 1 257 ? -28.114 11.654 15.117 1.00 80.88 257 PRO A CA 1
ATOM 2138 C C . PRO A 1 257 ? -27.673 12.390 13.838 1.00 80.88 257 PRO A C 1
ATOM 2140 O O . PRO A 1 257 ? -27.089 11.766 12.953 1.00 80.88 257 PRO A O 1
ATOM 2143 N N . ASN A 1 258 ? -27.929 13.699 13.722 1.00 81.88 258 ASN A N 1
ATOM 2144 C CA . ASN A 1 258 ? -27.421 14.511 12.611 1.00 81.88 258 ASN A CA 1
ATOM 2145 C C . ASN A 1 258 ? -25.945 14.885 12.807 1.00 81.88 258 ASN A C 1
ATOM 2147 O O . ASN A 1 258 ? -25.143 14.686 11.899 1.00 81.88 258 ASN A O 1
ATOM 2151 N N . GLU A 1 259 ? -25.573 15.335 14.005 1.00 82.06 259 GLU A N 1
ATOM 2152 C CA . GLU A 1 259 ? -24.182 15.644 14.367 1.00 82.06 259 GLU A CA 1
ATOM 2153 C C . GLU A 1 259 ? -23.299 14.396 14.300 1.00 82.06 259 GLU A C 1
ATOM 2155 O O . GLU A 1 259 ? -22.156 14.455 13.860 1.00 82.06 259 GLU A O 1
ATOM 2160 N N . LEU A 1 260 ? -23.855 13.236 14.651 1.00 81.56 260 LEU A N 1
ATOM 2161 C CA . LEU A 1 260 ? -23.185 11.950 14.537 1.00 81.56 260 LEU A CA 1
ATOM 2162 C C . LEU A 1 260 ? -22.789 11.639 13.090 1.00 81.56 260 LEU A C 1
ATOM 2164 O O . LEU A 1 260 ? -21.679 11.174 12.837 1.00 81.56 260 LEU A O 1
ATOM 2168 N N . LYS A 1 261 ? -23.680 11.921 12.133 1.00 79.69 261 LYS A N 1
ATOM 2169 C CA . LYS A 1 261 ? -23.397 11.744 10.703 1.00 79.69 261 LYS A CA 1
ATOM 2170 C C . LYS A 1 261 ? -22.352 12.740 10.210 1.00 79.69 261 LYS A C 1
ATOM 2172 O O . LYS A 1 261 ? -21.499 12.364 9.413 1.00 79.69 261 LYS A O 1
ATOM 2177 N N . GLU A 1 262 ? -22.393 13.985 10.680 1.00 85.56 262 GLU A N 1
ATOM 2178 C CA . GLU A 1 262 ? -21.375 14.990 10.350 1.00 85.56 262 GLU A CA 1
ATOM 2179 C C . GLU A 1 262 ? -19.992 14.574 10.865 1.00 85.56 262 GLU A C 1
ATOM 2181 O O . GLU A 1 262 ? -19.033 14.536 10.092 1.00 85.56 262 GLU A O 1
ATOM 2186 N N . ILE A 1 263 ? -19.903 14.159 12.133 1.00 84.88 263 ILE A N 1
ATOM 2187 C CA . ILE A 1 263 ? -18.669 13.655 12.746 1.00 84.88 263 ILE A CA 1
ATOM 2188 C C . ILE A 1 263 ? -18.183 12.400 12.014 1.00 84.88 263 ILE A C 1
ATOM 2190 O O . ILE A 1 263 ? -16.990 12.268 11.753 1.00 84.88 263 ILE A O 1
ATOM 2194 N N . GLU A 1 264 ? -19.081 11.499 11.611 1.00 82.62 264 GLU A N 1
ATOM 2195 C CA . GLU A 1 264 ? -18.723 10.318 10.822 1.00 82.62 264 GLU A CA 1
ATOM 2196 C C . GLU A 1 264 ? -18.088 10.698 9.473 1.00 82.62 264 GLU A C 1
ATOM 2198 O O . GLU A 1 264 ? -17.059 10.137 9.089 1.00 82.62 264 GLU A O 1
ATOM 2203 N N . ILE A 1 265 ? -18.664 11.663 8.751 1.00 82.38 265 ILE A N 1
ATOM 2204 C CA . ILE A 1 265 ? -18.129 12.140 7.467 1.00 82.38 265 ILE A CA 1
ATOM 2205 C C . ILE A 1 265 ? -16.756 12.799 7.664 1.00 82.38 265 ILE A C 1
ATOM 2207 O O . ILE A 1 265 ? -15.826 12.522 6.898 1.00 82.38 265 ILE A O 1
ATOM 2211 N N . GLU A 1 266 ? -16.607 13.633 8.695 1.00 85.75 266 GLU A N 1
ATOM 2212 C CA . GLU A 1 266 ? -15.347 14.303 9.029 1.00 85.75 266 GLU A CA 1
ATOM 2213 C C . GLU A 1 266 ? -14.259 13.303 9.458 1.00 85.75 266 GLU A C 1
ATOM 2215 O O . GLU A 1 266 ? -13.123 13.394 8.986 1.00 85.75 266 GLU A O 1
ATOM 2220 N N . LEU A 1 267 ? -14.599 12.288 10.259 1.00 86.06 267 LEU A N 1
ATOM 2221 C CA . LEU A 1 267 ? -13.687 11.202 10.637 1.00 86.06 267 LEU A CA 1
ATOM 2222 C C . LEU A 1 267 ? -13.289 10.349 9.427 1.00 86.06 267 LEU A C 1
ATOM 2224 O O . LEU A 1 267 ? -12.118 10.005 9.283 1.00 86.06 267 LEU A O 1
ATOM 2228 N N . ARG A 1 268 ? -14.211 10.067 8.494 1.00 81.75 268 ARG A N 1
ATOM 2229 C CA . ARG A 1 268 ? -13.884 9.376 7.229 1.00 81.75 268 ARG A CA 1
ATOM 2230 C C . ARG A 1 268 ? -12.981 10.224 6.334 1.00 81.75 268 ARG A C 1
ATOM 2232 O O . ARG A 1 268 ? -12.188 9.689 5.555 1.00 81.75 268 ARG A O 1
ATOM 2239 N N . HIS A 1 269 ? -13.114 11.548 6.381 1.00 84.88 269 HIS A N 1
ATOM 2240 C CA . HIS A 1 269 ? -12.196 12.447 5.689 1.00 84.88 269 HIS A CA 1
ATOM 2241 C C . HIS A 1 269 ? -10.807 12.416 6.338 1.00 84.88 269 HIS A C 1
ATOM 2243 O O . HIS A 1 269 ? -9.822 12.237 5.623 1.00 84.88 269 HIS A O 1
ATOM 2249 N N . LEU A 1 270 ? -10.732 12.499 7.671 1.00 86.44 270 LEU A N 1
ATOM 2250 C CA . LEU A 1 270 ? -9.485 12.375 8.429 1.00 86.44 270 LEU A CA 1
ATOM 2251 C C . LEU A 1 270 ? -8.769 11.053 8.124 1.00 86.44 270 LEU A C 1
ATOM 2253 O O . LEU A 1 270 ? -7.583 11.064 7.811 1.00 86.44 270 LEU A O 1
ATOM 2257 N N . ASP A 1 271 ? -9.493 9.934 8.149 1.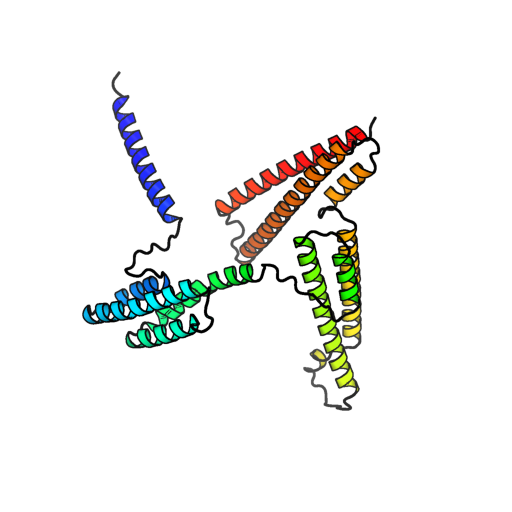00 83.44 271 ASP A N 1
ATOM 2258 C CA . ASP A 1 271 ? -8.954 8.593 7.898 1.00 83.44 271 ASP A CA 1
ATOM 2259 C C . ASP A 1 271 ? -8.290 8.488 6.515 1.00 83.44 271 ASP A C 1
ATOM 2261 O O . ASP A 1 271 ? -7.124 8.105 6.398 1.00 83.44 271 ASP A O 1
ATOM 2265 N N . ARG A 1 272 ? -8.985 8.947 5.463 1.00 82.12 272 ARG A N 1
ATOM 2266 C CA . ARG A 1 272 ? -8.449 8.971 4.089 1.00 82.12 272 ARG A CA 1
ATOM 2267 C C . ARG A 1 272 ? -7.212 9.851 3.951 1.00 82.12 272 ARG A C 1
ATOM 2269 O O . ARG A 1 272 ? -6.254 9.477 3.277 1.00 82.12 272 ARG A O 1
ATOM 2276 N N . GLN A 1 273 ? -7.216 11.024 4.573 1.00 83.25 273 GLN A N 1
ATOM 2277 C CA . GLN A 1 273 ? -6.083 11.944 4.487 1.00 83.25 273 GLN A CA 1
ATOM 2278 C C . GLN A 1 273 ? -4.872 11.446 5.290 1.00 83.25 273 GLN A C 1
ATOM 2280 O O . GLN A 1 273 ? -3.736 11.611 4.847 1.00 83.25 273 GLN A O 1
ATOM 2285 N N . LEU A 1 274 ? -5.091 10.779 6.428 1.00 85.94 274 LEU A N 1
ATOM 2286 C CA . LEU A 1 274 ? -4.027 10.109 7.180 1.00 85.94 274 LEU A CA 1
ATOM 2287 C C . LEU A 1 274 ? -3.431 8.934 6.394 1.00 85.94 274 LEU A C 1
ATOM 2289 O O . LEU A 1 274 ? -2.218 8.733 6.438 1.00 85.94 274 LEU A O 1
ATOM 2293 N N . MET A 1 275 ? -4.251 8.196 5.643 1.00 80.69 275 MET A N 1
ATOM 2294 C CA . MET A 1 275 ? -3.774 7.142 4.744 1.00 80.69 275 MET A CA 1
ATOM 2295 C C . MET A 1 275 ? -2.881 7.710 3.636 1.00 80.69 275 MET A C 1
ATOM 2297 O O . MET A 1 275 ? -1.768 7.225 3.440 1.00 80.69 275 MET A O 1
ATOM 2301 N N . LYS A 1 276 ? -3.327 8.784 2.968 1.00 85.19 276 LYS A N 1
ATOM 2302 C CA . LYS A 1 276 ? -2.539 9.485 1.942 1.00 85.19 276 LYS A CA 1
ATOM 2303 C C . LYS A 1 276 ? -1.183 9.952 2.489 1.00 85.19 276 LYS A C 1
ATOM 2305 O O . LYS A 1 276 ? -0.152 9.766 1.854 1.00 85.19 276 LYS A O 1
ATOM 2310 N N . LEU A 1 277 ? -1.178 10.515 3.694 1.00 86.94 277 LEU A N 1
ATOM 2311 C CA . LEU A 1 277 ? 0.030 10.987 4.374 1.00 86.94 277 LEU A CA 1
ATOM 2312 C C . LEU A 1 277 ? 1.000 9.840 4.687 1.00 86.94 277 LEU A C 1
ATOM 2314 O O . LEU A 1 277 ? 2.202 9.983 4.467 1.00 86.94 277 LEU A O 1
ATOM 2318 N N . LYS A 1 278 ? 0.481 8.695 5.150 1.00 84.44 278 LYS A N 1
ATOM 2319 C CA . LYS A 1 278 ? 1.281 7.489 5.394 1.00 84.44 278 LYS A CA 1
ATOM 2320 C C . LYS A 1 278 ? 1.907 6.959 4.101 1.00 84.44 278 LYS A C 1
ATOM 2322 O O . LYS A 1 278 ? 3.099 6.677 4.089 1.00 84.44 278 LYS A O 1
ATOM 2327 N N . PHE A 1 279 ? 1.131 6.889 3.020 1.00 85.38 279 PHE A N 1
ATOM 2328 C CA . PHE A 1 279 ? 1.627 6.473 1.707 1.00 85.38 279 PHE A CA 1
ATOM 2329 C C . PHE A 1 279 ? 2.781 7.366 1.223 1.00 85.38 279 PHE A C 1
ATOM 2331 O O . PHE A 1 279 ? 3.848 6.862 0.888 1.00 85.38 279 PHE A O 1
ATOM 2338 N N . HIS A 1 280 ? 2.618 8.692 1.277 1.00 85.81 280 HIS A N 1
ATOM 2339 C CA . HIS A 1 280 ? 3.680 9.626 0.881 1.00 85.81 280 HIS A CA 1
ATOM 2340 C C . HIS A 1 280 ? 4.933 9.530 1.763 1.00 85.81 280 HIS A C 1
ATOM 2342 O O . HIS A 1 280 ? 6.046 9.770 1.301 1.00 85.81 280 HIS A O 1
ATOM 2348 N N . GLU A 1 281 ? 4.779 9.193 3.045 1.00 85.31 281 GLU A N 1
ATOM 2349 C CA . GLU A 1 281 ? 5.915 8.966 3.935 1.00 85.31 281 GLU A CA 1
ATOM 2350 C C . GLU A 1 281 ? 6.667 7.674 3.597 1.00 85.31 281 GLU A C 1
ATOM 2352 O O . GLU A 1 281 ? 7.897 7.686 3.582 1.00 85.31 281 GLU A O 1
ATOM 2357 N N . GLU A 1 282 ? 5.955 6.592 3.280 1.00 86.50 282 GLU A N 1
ATOM 2358 C CA . GLU A 1 282 ? 6.546 5.331 2.819 1.00 86.50 282 GLU A CA 1
ATOM 2359 C C . GLU A 1 282 ? 7.272 5.504 1.477 1.00 86.50 282 GLU A C 1
ATOM 2361 O O . GLU A 1 282 ? 8.414 5.063 1.339 1.00 86.50 282 GLU A O 1
ATOM 2366 N N . GLU A 1 283 ? 6.661 6.210 0.524 1.00 84.25 283 GLU A N 1
ATOM 2367 C CA . GLU A 1 283 ? 7.254 6.544 -0.776 1.00 84.25 283 GLU A CA 1
ATOM 2368 C C . GLU A 1 283 ? 8.544 7.361 -0.613 1.00 84.25 283 GLU A C 1
ATOM 2370 O O . GLU A 1 283 ? 9.583 7.027 -1.189 1.00 84.25 283 GLU A O 1
ATOM 2375 N N . ARG A 1 284 ? 8.522 8.377 0.258 1.00 80.38 284 ARG A N 1
ATOM 2376 C CA . ARG A 1 284 ? 9.708 9.171 0.602 1.00 80.38 284 ARG A CA 1
ATOM 2377 C C . ARG A 1 284 ? 10.798 8.313 1.236 1.00 80.38 284 ARG A C 1
ATOM 2379 O O . ARG A 1 284 ? 11.961 8.439 0.866 1.00 80.38 284 ARG A O 1
ATOM 2386 N N . MET A 1 285 ? 10.450 7.453 2.192 1.00 82.69 285 MET A N 1
ATOM 2387 C CA . MET A 1 285 ? 11.416 6.566 2.849 1.00 82.69 285 MET A CA 1
ATOM 2388 C C . MET A 1 285 ? 12.051 5.594 1.850 1.00 82.69 285 MET A C 1
ATOM 2390 O O . MET A 1 285 ? 13.263 5.387 1.892 1.00 82.69 285 MET A O 1
ATOM 2394 N N . ALA A 1 286 ? 11.264 5.043 0.924 1.00 84.31 286 ALA A N 1
ATOM 2395 C CA . ALA A 1 286 ? 11.770 4.193 -0.146 1.00 84.31 286 ALA A CA 1
ATOM 2396 C C . ALA A 1 286 ? 12.708 4.966 -1.087 1.00 84.31 286 ALA A C 1
ATOM 2398 O O . ALA A 1 286 ? 13.815 4.503 -1.356 1.00 84.31 286 ALA A O 1
ATOM 2399 N N . SER A 1 287 ? 12.312 6.164 -1.527 1.00 79.62 287 SER A N 1
ATOM 2400 C CA . SER A 1 287 ? 13.143 7.028 -2.376 1.00 79.62 287 SER A CA 1
ATOM 2401 C C . SER A 1 287 ? 14.453 7.425 -1.689 1.00 79.62 287 SER A C 1
ATOM 2403 O O . SER A 1 287 ? 15.521 7.345 -2.293 1.00 79.62 287 SER A O 1
ATOM 2405 N N . ASN A 1 288 ? 14.400 7.805 -0.410 1.00 80.38 288 ASN A N 1
ATOM 2406 C CA . ASN A 1 288 ? 15.588 8.152 0.368 1.00 80.38 288 ASN A CA 1
ATOM 2407 C C . ASN A 1 288 ? 16.533 6.961 0.514 1.00 80.38 288 ASN A C 1
ATOM 2409 O O . ASN A 1 288 ? 17.732 7.121 0.317 1.00 80.38 288 ASN A O 1
ATOM 2413 N N . LYS A 1 289 ? 16.001 5.764 0.779 1.00 83.25 289 LYS A N 1
ATOM 2414 C CA . LYS A 1 289 ? 16.807 4.543 0.859 1.00 83.25 289 LYS A CA 1
ATOM 2415 C C . LYS A 1 289 ? 17.525 4.243 -0.462 1.00 83.25 289 LYS A C 1
ATOM 2417 O O . LYS A 1 289 ? 18.710 3.940 -0.455 1.00 83.25 289 LYS A O 1
ATOM 2422 N N . VAL A 1 290 ? 16.842 4.405 -1.599 1.00 82.56 290 VAL A N 1
ATOM 2423 C CA . VAL A 1 290 ? 17.459 4.252 -2.930 1.00 82.56 290 VAL A CA 1
ATOM 2424 C C . VAL A 1 290 ? 18.587 5.271 -3.145 1.00 82.56 290 VAL A C 1
ATOM 2426 O O . VAL A 1 290 ? 19.636 4.921 -3.682 1.00 82.56 290 VAL A O 1
ATOM 2429 N N . LEU A 1 291 ? 18.406 6.524 -2.717 1.00 77.81 291 LEU A N 1
ATOM 2430 C CA . LEU A 1 291 ? 19.444 7.559 -2.816 1.00 77.81 291 LEU A CA 1
ATOM 2431 C C . LEU A 1 291 ? 20.642 7.289 -1.894 1.00 77.81 291 LEU A C 1
ATOM 2433 O O . LEU A 1 291 ? 21.782 7.539 -2.296 1.00 77.81 291 LEU A O 1
ATOM 2437 N N . GLU A 1 292 ? 20.398 6.773 -0.688 1.00 79.56 292 GLU A N 1
ATOM 2438 C CA . GLU A 1 292 ? 21.436 6.331 0.249 1.00 79.56 292 GLU A CA 1
ATOM 2439 C C . GLU A 1 292 ? 22.251 5.171 -0.331 1.00 79.56 292 GLU A C 1
ATOM 2441 O O . GLU A 1 292 ? 23.479 5.260 -0.371 1.00 79.56 292 GLU A O 1
ATOM 2446 N N . ASP A 1 293 ? 21.586 4.151 -0.880 1.00 82.31 293 ASP A N 1
ATOM 2447 C CA . ASP A 1 293 ? 22.230 3.003 -1.532 1.00 82.31 293 ASP A CA 1
ATOM 2448 C C . ASP A 1 293 ? 23.068 3.430 -2.758 1.00 82.31 293 ASP A C 1
ATOM 2450 O O . ASP A 1 293 ? 24.085 2.814 -3.080 1.00 82.31 293 ASP A O 1
ATOM 2454 N N . MET A 1 294 ? 22.683 4.521 -3.433 1.00 79.38 294 MET A N 1
ATOM 2455 C CA . MET A 1 294 ? 23.427 5.119 -4.551 1.00 79.38 294 MET A CA 1
ATOM 2456 C C . MET A 1 294 ? 24.541 6.092 -4.120 1.00 79.38 294 MET A C 1
ATOM 2458 O O . MET A 1 294 ? 25.180 6.698 -4.983 1.00 79.38 294 MET A O 1
ATOM 2462 N N . GLY A 1 295 ? 24.767 6.294 -2.816 1.00 74.38 295 GLY A N 1
ATOM 2463 C CA . GLY A 1 295 ? 25.767 7.234 -2.294 1.00 74.38 295 GLY A CA 1
ATOM 2464 C C . GLY A 1 295 ? 25.458 8.710 -2.582 1.00 74.38 295 GLY A C 1
ATOM 2465 O O . GLY A 1 295 ? 26.327 9.565 -2.428 1.00 74.38 295 GLY A O 1
ATOM 2466 N N . LYS A 1 296 ? 24.225 9.024 -2.999 1.00 71.81 296 LYS A N 1
ATOM 2467 C CA . LYS A 1 296 ? 23.737 10.379 -3.312 1.00 71.81 296 LYS A CA 1
ATOM 2468 C C . LYS A 1 296 ? 22.839 10.915 -2.197 1.00 71.81 296 LYS A C 1
ATOM 2470 O O . LYS A 1 296 ? 21.853 11.609 -2.455 1.00 71.81 296 LYS A O 1
ATOM 2475 N N . SER A 1 297 ? 23.175 10.581 -0.952 1.00 57.56 297 SER A N 1
ATOM 2476 C CA . SER A 1 297 ? 22.465 11.089 0.218 1.00 57.56 297 SER A CA 1
ATOM 2477 C C . SER A 1 297 ? 22.551 12.621 0.242 1.00 57.56 297 SER A C 1
ATOM 2479 O O . SER A 1 297 ? 23.642 13.189 0.209 1.00 57.56 297 SER A O 1
ATOM 2481 N N . GLY A 1 298 ? 21.397 13.294 0.219 1.00 60.59 298 GLY A N 1
ATOM 2482 C CA . GLY A 1 298 ? 21.299 14.758 0.239 1.00 60.59 298 GLY A CA 1
ATOM 2483 C C . GLY A 1 298 ? 21.090 15.449 -1.114 1.00 60.59 298 GLY A C 1
ATOM 2484 O O . GLY A 1 298 ? 20.941 16.671 -1.136 1.00 60.59 298 GLY A O 1
ATOM 2485 N N . VAL A 1 299 ? 21.020 14.719 -2.235 1.00 61.38 299 VAL A N 1
ATOM 2486 C CA . VAL A 1 299 ? 20.615 15.309 -3.525 1.00 61.38 299 VAL A CA 1
ATOM 2487 C C . VAL A 1 299 ? 19.090 15.424 -3.567 1.00 61.38 299 VAL A C 1
ATOM 2489 O O . VAL A 1 299 ? 18.395 14.535 -4.052 1.00 61.38 299 VAL A O 1
ATOM 2492 N N . TYR A 1 300 ? 18.568 16.524 -3.029 1.00 62.44 300 TYR A N 1
ATOM 2493 C CA . TYR A 1 300 ? 17.153 16.871 -3.139 1.00 62.44 300 TYR A CA 1
ATOM 2494 C C . TYR A 1 300 ? 16.907 17.598 -4.461 1.00 62.44 300 TYR A C 1
ATOM 2496 O O . TYR A 1 300 ? 17.451 18.682 -4.676 1.00 62.44 300 TYR A O 1
ATOM 2504 N N . SER A 1 301 ? 16.085 17.021 -5.340 1.00 67.69 301 SER A N 1
ATOM 2505 C CA . SER A 1 301 ? 15.519 17.781 -6.456 1.00 67.69 301 SER A CA 1
ATOM 2506 C C . SER A 1 301 ? 14.554 18.842 -5.914 1.00 67.69 301 SER A C 1
ATOM 2508 O O . SER A 1 301 ? 13.953 18.653 -4.855 1.00 67.69 301 SER A O 1
ATOM 2510 N N . GLU A 1 302 ? 14.389 19.951 -6.636 1.00 71.75 302 GLU A N 1
ATOM 2511 C CA . GLU A 1 302 ? 13.416 20.999 -6.281 1.00 71.75 302 GLU A CA 1
ATOM 2512 C C . GLU A 1 302 ? 12.007 20.399 -6.117 1.00 71.75 302 GLU A C 1
ATOM 2514 O O . GLU A 1 302 ? 11.339 20.619 -5.112 1.00 71.75 302 GLU A O 1
ATOM 2519 N N . SER A 1 303 ? 11.644 19.481 -7.020 1.00 69.69 303 SER A N 1
ATOM 2520 C CA . SER A 1 303 ? 10.408 18.694 -6.959 1.00 69.69 303 SER A CA 1
ATOM 2521 C C . SER A 1 303 ? 10.248 17.885 -5.658 1.00 69.69 303 SER A C 1
ATOM 2523 O O . SER A 1 303 ? 9.144 17.795 -5.124 1.00 69.69 303 SER A O 1
ATOM 2525 N N . MET A 1 304 ? 11.332 17.336 -5.094 1.00 72.81 304 MET A N 1
ATOM 2526 C CA . MET A 1 304 ? 11.279 16.588 -3.829 1.00 72.81 304 MET A CA 1
ATOM 2527 C C . MET A 1 304 ? 11.035 17.508 -2.624 1.00 72.81 304 MET A C 1
ATOM 2529 O O . MET A 1 304 ? 10.325 17.125 -1.694 1.00 72.81 304 MET A O 1
ATOM 2533 N N . LYS A 1 305 ? 11.585 18.730 -2.645 1.00 80.00 305 LYS A N 1
ATOM 2534 C CA . LYS A 1 305 ? 11.345 19.733 -1.594 1.00 80.00 305 LYS A CA 1
ATOM 2535 C C . LYS A 1 305 ? 9.914 20.258 -1.632 1.00 80.00 305 LYS A C 1
ATOM 2537 O O . LYS A 1 305 ? 9.276 20.351 -0.589 1.00 80.00 305 LYS A O 1
ATOM 2542 N N . GLU A 1 306 ? 9.393 20.558 -2.820 1.00 81.56 306 GLU A N 1
ATOM 2543 C CA . GLU A 1 306 ? 8.000 20.987 -2.994 1.00 81.56 306 GLU A CA 1
ATOM 2544 C C . GLU A 1 306 ? 7.016 19.924 -2.488 1.00 81.56 306 GLU A C 1
ATOM 2546 O O . GLU A 1 306 ? 6.074 20.233 -1.753 1.00 81.56 306 GLU A O 1
ATOM 2551 N N . PHE A 1 307 ? 7.284 18.655 -2.808 1.00 80.12 307 PHE A N 1
ATOM 2552 C CA . PHE A 1 307 ? 6.509 17.521 -2.315 1.00 80.12 307 PHE A CA 1
ATOM 2553 C C . PHE A 1 307 ? 6.563 17.393 -0.783 1.00 80.12 307 PHE A C 1
ATOM 2555 O O . PHE A 1 307 ? 5.540 17.153 -0.133 1.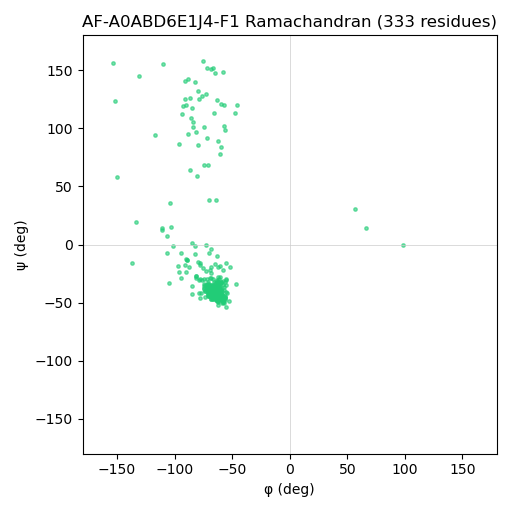00 80.12 307 PHE A O 1
ATOM 2562 N N . GLU A 1 308 ? 7.735 17.598 -0.176 1.00 82.12 308 GLU A N 1
ATOM 2563 C CA . GLU A 1 308 ? 7.898 17.592 1.281 1.00 82.12 308 GLU A CA 1
ATOM 2564 C C . GLU A 1 308 ? 7.129 18.740 1.950 1.00 82.12 308 GLU A C 1
ATOM 2566 O O . GLU A 1 308 ? 6.426 18.529 2.944 1.00 82.12 308 GLU A O 1
ATOM 2571 N N . GLU A 1 309 ? 7.180 19.942 1.375 1.00 86.75 309 GLU A N 1
ATOM 2572 C CA . GLU A 1 309 ? 6.403 21.078 1.860 1.00 86.75 309 GLU A CA 1
ATOM 2573 C C . GLU A 1 309 ? 4.894 20.832 1.787 1.00 86.75 309 GLU A C 1
ATOM 2575 O O . GLU A 1 309 ? 4.167 21.173 2.730 1.00 86.75 309 GLU A O 1
ATOM 2580 N N . GLU A 1 310 ? 4.400 20.255 0.689 1.00 85.38 310 GLU A N 1
ATOM 2581 C CA . GLU A 1 310 ? 2.986 19.914 0.543 1.00 85.38 310 GLU A CA 1
ATOM 2582 C C . GLU A 1 310 ? 2.559 18.884 1.595 1.00 85.38 310 GLU A C 1
ATOM 2584 O O . GLU A 1 310 ? 1.536 19.065 2.269 1.00 85.38 310 GLU A O 1
ATOM 2589 N N . ASN A 1 311 ? 3.373 17.850 1.809 1.00 86.25 311 ASN A N 1
ATOM 2590 C CA . ASN A 1 311 ? 3.097 16.817 2.799 1.00 86.25 311 ASN A CA 1
ATOM 2591 C C . ASN A 1 311 ? 3.110 17.387 4.231 1.00 86.25 311 ASN A C 1
ATOM 2593 O O . ASN A 1 311 ? 2.244 17.068 5.050 1.00 86.25 311 ASN A O 1
ATOM 2597 N N . GLU A 1 312 ? 4.009 18.327 4.534 1.00 89.31 312 GLU A N 1
ATOM 2598 C CA . GLU A 1 312 ? 4.042 19.002 5.835 1.00 89.31 312 GLU A CA 1
ATOM 2599 C C . GLU A 1 312 ? 2.859 19.970 6.028 1.00 89.31 312 GLU A C 1
ATOM 2601 O O . GLU A 1 312 ? 2.333 20.138 7.137 1.00 89.31 312 GLU A O 1
ATOM 2606 N N . ARG A 1 313 ? 2.369 20.603 4.953 1.00 88.62 313 ARG A N 1
ATOM 2607 C CA . ARG A 1 313 ? 1.110 21.370 4.988 1.00 88.62 313 ARG A CA 1
ATOM 2608 C C . ARG A 1 313 ? -0.077 20.443 5.252 1.00 88.62 313 ARG A C 1
ATOM 2610 O O . ARG A 1 313 ? -0.939 20.790 6.066 1.00 88.62 313 ARG A O 1
ATOM 2617 N N . LEU A 1 314 ? -0.117 19.270 4.620 1.00 87.19 314 LEU A N 1
ATOM 2618 C CA . LEU A 1 314 ? -1.155 18.263 4.843 1.00 87.19 314 LEU A CA 1
ATOM 2619 C C . LEU A 1 314 ? -1.129 17.748 6.290 1.00 87.19 314 LEU A C 1
ATOM 2621 O O . LEU A 1 314 ? -2.164 17.754 6.957 1.00 87.19 314 LEU A O 1
ATOM 2625 N N . ARG A 1 315 ? 0.054 17.427 6.828 1.00 88.38 315 ARG A N 1
ATOM 2626 C CA . ARG A 1 315 ? 0.271 17.062 8.241 1.00 88.38 315 ARG A CA 1
ATOM 2627 C C . ARG A 1 315 ? -0.300 18.097 9.200 1.00 88.38 315 ARG A C 1
ATOM 2629 O O . ARG A 1 315 ? -1.043 17.752 10.122 1.00 88.38 315 ARG A O 1
ATOM 2636 N N . ARG A 1 316 ? -0.001 19.378 8.975 1.00 90.62 316 ARG A N 1
ATOM 2637 C CA . ARG A 1 316 ? -0.528 20.477 9.799 1.00 90.62 316 ARG A CA 1
ATOM 2638 C C . ARG A 1 316 ? -2.051 20.575 9.729 1.00 90.62 316 ARG A C 1
ATOM 2640 O O . ARG A 1 316 ? -2.681 20.773 10.767 1.00 90.62 316 ARG A O 1
ATOM 2647 N N . LYS A 1 317 ? -2.650 20.409 8.544 1.00 88.69 317 LYS A N 1
ATOM 2648 C CA . LYS A 1 317 ? -4.115 20.370 8.383 1.00 88.69 317 LYS A CA 1
ATOM 2649 C C . LYS A 1 317 ? -4.730 19.201 9.154 1.00 88.69 317 LYS A C 1
ATOM 2651 O O . LYS A 1 317 ? -5.699 19.416 9.876 1.00 88.69 317 LYS A O 1
ATOM 2656 N N . MET A 1 318 ? -4.134 18.011 9.077 1.00 90.00 318 MET A N 1
ATOM 2657 C CA . MET A 1 318 ? -4.638 16.829 9.783 1.00 90.00 318 MET A CA 1
ATOM 2658 C C . MET A 1 318 ? -4.584 16.988 11.296 1.00 90.00 318 MET A C 1
ATOM 2660 O O . MET A 1 318 ? -5.581 16.728 11.957 1.00 90.00 318 MET A O 1
ATOM 2664 N N . ARG A 1 319 ? -3.492 17.534 11.847 1.00 89.12 319 ARG A N 1
ATOM 2665 C CA . ARG A 1 319 ? -3.411 17.832 13.289 1.00 89.12 319 ARG A CA 1
ATOM 2666 C C . ARG A 1 319 ? -4.467 18.838 13.747 1.00 89.12 319 ARG A C 1
ATOM 2668 O O . ARG A 1 319 ? -4.938 18.753 14.875 1.00 89.12 319 ARG A O 1
ATOM 2675 N N . ARG A 1 320 ? -4.817 19.824 12.911 1.00 89.38 320 ARG A N 1
ATOM 2676 C CA . ARG A 1 320 ? -5.881 20.792 13.233 1.00 89.38 320 ARG A CA 1
ATOM 2677 C C . ARG A 1 320 ? -7.254 20.132 13.217 1.00 89.38 320 ARG A C 1
ATOM 2679 O O . ARG A 1 320 ? -8.030 20.366 14.135 1.00 89.38 320 ARG A O 1
ATOM 2686 N N . LEU A 1 321 ? -7.525 19.311 12.206 1.00 87.12 321 LEU A N 1
ATOM 2687 C CA . LEU A 1 321 ? -8.792 18.599 12.072 1.00 87.12 321 LEU A CA 1
ATOM 2688 C C . LEU A 1 321 ? -8.972 17.564 13.194 1.00 87.12 321 LEU A C 1
ATOM 2690 O O . LEU A 1 321 ? -10.028 17.530 13.810 1.00 87.12 321 LEU A O 1
ATOM 2694 N N . GLU A 1 322 ? -7.916 16.824 13.541 1.00 87.94 322 GLU A N 1
ATOM 2695 C CA . GLU A 1 322 ? -7.870 15.926 14.703 1.00 87.94 322 GLU A CA 1
ATOM 2696 C C . GLU A 1 322 ? -8.207 16.682 15.993 1.00 87.94 322 GLU A C 1
ATOM 2698 O O . GLU A 1 322 ? -9.159 16.320 16.673 1.00 87.94 322 GLU A O 1
ATOM 2703 N N . LYS A 1 323 ? -7.512 17.791 16.288 1.00 89.31 323 LYS A N 1
ATOM 2704 C CA . LYS A 1 323 ? -7.801 18.607 17.480 1.00 89.31 323 LYS A CA 1
ATOM 2705 C C . LYS A 1 323 ? -9.229 19.147 17.499 1.00 89.31 323 LYS A C 1
ATOM 2707 O O . LYS A 1 323 ? -9.850 19.132 18.553 1.00 89.31 323 LYS A O 1
ATOM 2712 N N . SER A 1 324 ? -9.732 19.618 16.357 1.00 87.69 324 SER A N 1
ATOM 2713 C CA . SER A 1 324 ? -11.096 20.139 16.229 1.00 87.69 324 SER A CA 1
ATOM 2714 C C . SER A 1 324 ? -12.139 19.057 16.502 1.00 87.69 324 SER A C 1
ATOM 2716 O O . SER A 1 324 ? -13.120 19.311 17.200 1.00 87.69 324 SER A O 1
ATOM 2718 N N . LEU A 1 325 ? -11.925 17.848 15.977 1.00 85.81 325 LEU A N 1
ATOM 2719 C CA . LEU A 1 325 ? -12.789 16.700 16.230 1.00 85.81 325 LEU A CA 1
ATOM 2720 C C . LEU A 1 325 ? -12.711 16.269 17.691 1.00 85.81 325 L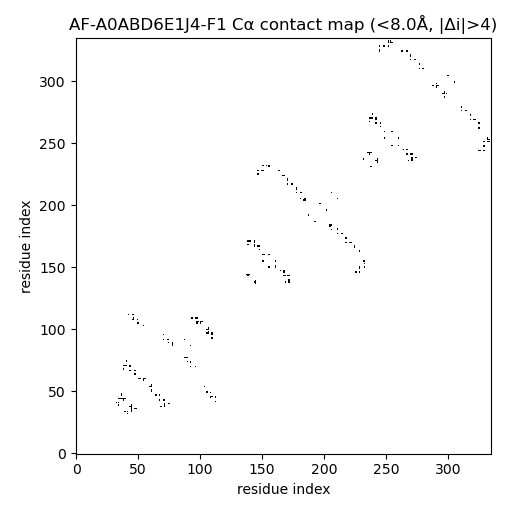EU A C 1
ATOM 2722 O O . LEU A 1 325 ? -13.754 16.133 18.319 1.00 85.81 325 LEU A O 1
ATOM 2726 N N . THR A 1 326 ? -11.511 16.151 18.267 1.00 86.00 326 THR A N 1
ATOM 2727 C CA . THR A 1 326 ? -11.348 15.843 19.694 1.00 86.00 326 THR A CA 1
ATOM 2728 C C . THR A 1 326 ? -12.068 16.864 20.565 1.00 86.00 326 THR A C 1
ATOM 2730 O O . THR A 1 326 ? -12.805 16.460 21.453 1.00 86.00 326 THR A O 1
ATOM 2733 N N . SER A 1 327 ? -11.927 18.167 20.290 1.00 84.62 327 SER A N 1
ATOM 2734 C CA . SER A 1 327 ? -12.616 19.200 21.067 1.00 84.62 327 SER A CA 1
ATOM 2735 C C . SER A 1 327 ? -14.130 19.162 20.892 1.00 84.62 327 SER A C 1
ATOM 2737 O O . SER A 1 327 ? -14.851 19.349 21.862 1.00 84.62 327 SER A O 1
ATOM 2739 N N . ARG A 1 328 ? -14.638 18.904 19.678 1.00 80.44 328 ARG A N 1
ATOM 2740 C CA . ARG A 1 328 ? -16.087 18.768 19.461 1.00 80.44 328 ARG A CA 1
ATOM 2741 C C . ARG A 1 328 ? -16.620 17.569 20.238 1.00 80.44 328 ARG A C 1
ATOM 2743 O O . ARG A 1 328 ? -17.582 17.713 20.975 1.00 80.44 328 ARG A O 1
ATOM 2750 N N . ILE A 1 329 ? -15.952 16.423 20.140 1.00 81.25 329 ILE A N 1
ATOM 2751 C CA . ILE A 1 329 ? -16.337 15.193 20.837 1.00 81.25 329 ILE A CA 1
ATOM 2752 C C . ILE A 1 329 ? -16.243 15.376 22.364 1.00 81.25 329 ILE A C 1
ATOM 2754 O O . ILE A 1 329 ? -17.144 14.939 23.073 1.00 81.25 329 ILE A O 1
ATOM 2758 N N . SER A 1 330 ? -15.222 16.072 22.880 1.00 76.81 330 SER A N 1
ATOM 2759 C CA . SER A 1 330 ? -15.029 16.268 24.325 1.00 76.81 330 SER A CA 1
ATOM 2760 C C . SER A 1 330 ? -15.933 17.341 24.947 1.00 76.81 330 SER A C 1
ATOM 2762 O O . SER A 1 330 ? -16.317 17.245 26.110 1.00 76.81 330 SER A O 1
ATOM 2764 N N . VAL A 1 331 ? -16.331 18.371 24.196 1.00 66.81 331 VAL A N 1
ATOM 2765 C CA . VAL A 1 331 ? -17.304 19.368 24.688 1.00 66.81 331 VAL A CA 1
ATOM 2766 C C . VAL A 1 331 ? -18.657 18.712 24.988 1.00 66.81 331 VAL A C 1
ATOM 2768 O O . VAL A 1 331 ? -19.365 19.146 25.892 1.00 66.81 331 VAL A O 1
ATOM 2771 N N . HIS A 1 332 ? -18.988 17.617 24.299 1.00 56.94 332 HIS A N 1
ATOM 2772 C CA . HIS A 1 332 ? -20.178 16.818 24.589 1.00 56.94 332 HIS A CA 1
ATOM 2773 C C . HIS A 1 332 ? -19.996 15.808 25.745 1.00 56.94 332 HIS A C 1
ATOM 2775 O O . HIS A 1 332 ? -20.997 15.232 26.174 1.00 56.94 332 HIS A O 1
ATOM 2781 N N . THR A 1 333 ? -18.771 15.617 26.270 1.00 54.09 333 THR A N 1
ATOM 2782 C CA . THR A 1 333 ? -18.484 14.794 27.469 1.00 54.09 333 THR A CA 1
ATOM 2783 C C . THR A 1 333 ? -18.428 15.578 28.783 1.00 54.09 333 THR A C 1
ATOM 2785 O O . THR A 1 333 ? -18.672 14.988 29.830 1.00 54.09 333 THR A O 1
ATOM 2788 N N . GLU A 1 334 ? -18.060 16.866 28.765 1.00 48.09 334 GLU A N 1
ATOM 2789 C CA . GLU A 1 334 ? -17.668 17.622 29.980 1.00 48.09 334 GLU A CA 1
ATOM 2790 C C . GLU A 1 334 ? -18.728 18.592 30.548 1.00 48.09 334 GLU A C 1
ATOM 2792 O O . GLU A 1 334 ? -18.432 19.416 31.413 1.00 48.09 334 GLU A O 1
ATOM 2797 N N . LEU A 1 335 ? -19.985 18.470 30.131 1.00 44.00 335 LEU A N 1
ATOM 2798 C CA . LEU A 1 335 ? -21.157 19.093 30.772 1.00 44.00 335 LEU A CA 1
ATOM 2799 C C . LEU A 1 335 ? -22.207 18.012 30.999 1.00 44.00 335 LEU A C 1
ATOM 2801 O O . LEU A 1 335 ? -23.251 18.278 31.641 1.00 44.00 335 LEU A O 1
#